Protein AF-A0A8T0BFE3-F1 (afdb_monomer_lite)

Organism: Silurus meridionalis (NCBI:txid175797)

pLDDT: mean 81.71, std 13.87, range [42.34, 98.25]

InterPro domains:
  IPR026523 Paraneoplastic antigen Ma [PTHR23095] (1-263)
  IPR048270 Paraneoplastic antigen Ma-like, C-terminal domain [PF14893] (173-263)
  IPR048271 Paraneoplastic antigen Ma-like, N-terminal domain [PF20846] (3-92)

Structure (mmCIF, N/CA/C/O backbone):
data_AF-A0A8T0BFE3-F1
#
_entry.id   AF-A0A8T0BFE3-F1
#
loop_
_atom_site.group_PDB
_atom_site.id
_atom_site.type_symbol
_atom_site.label_atom_id
_atom_site.label_alt_id
_atom_site.label_comp_id
_atom_site.label_asym_id
_atom_site.label_entity_id
_atom_site.label_seq_id
_atom_site.pdbx_PDB_ins_code
_atom_site.Cartn_x
_atom_site.Cartn_y
_atom_site.Cartn_z
_atom_site.occupancy
_atom_site.B_iso_or_equiv
_atom_site.auth_seq_id
_atom_site.auth_comp_id
_atom_site.auth_asym_id
_atom_site.auth_atom_id
_atom_site.pdbx_PDB_model_num
ATOM 1 N N . MET A 1 1 ? 37.293 1.328 -44.343 1.00 65.19 1 MET A N 1
ATOM 2 C CA . MET A 1 1 ? 37.013 2.771 -44.397 1.00 65.19 1 MET A CA 1
ATOM 3 C C . MET A 1 1 ? 35.686 2.996 -43.690 1.00 65.19 1 MET A C 1
ATOM 5 O O . MET A 1 1 ? 34.878 2.081 -43.712 1.00 65.19 1 MET A O 1
ATOM 9 N N . ASP A 1 2 ? 35.489 4.122 -43.013 1.00 72.12 2 ASP A N 1
ATOM 10 C CA . ASP A 1 2 ? 34.196 4.451 -42.391 1.00 72.12 2 ASP A CA 1
ATOM 11 C C . ASP A 1 2 ? 33.353 5.339 -43.325 1.00 72.12 2 ASP A C 1
ATOM 13 O O . ASP A 1 2 ? 33.926 6.065 -44.144 1.00 72.12 2 ASP A O 1
ATOM 17 N N . LEU A 1 3 ? 32.017 5.311 -43.213 1.00 69.31 3 LEU A N 1
ATOM 18 C CA . LEU A 1 3 ? 31.125 6.138 -44.050 1.00 69.31 3 LEU A CA 1
ATOM 19 C C . LEU A 1 3 ? 31.389 7.641 -43.860 1.00 69.31 3 LEU A C 1
ATOM 21 O O . LEU A 1 3 ? 31.274 8.410 -44.812 1.00 69.31 3 LEU A O 1
ATOM 25 N N . SER A 1 4 ? 31.859 8.055 -42.680 1.00 68.00 4 SER A N 1
ATOM 26 C CA . SER A 1 4 ? 32.289 9.435 -42.408 1.00 68.00 4 SER A CA 1
ATOM 27 C C . SER A 1 4 ? 33.454 9.908 -43.293 1.00 68.00 4 SER A C 1
ATOM 29 O O . SER A 1 4 ? 33.590 11.100 -43.570 1.00 68.00 4 SER A O 1
ATOM 31 N N . GLN A 1 5 ? 34.282 8.987 -43.796 1.00 75.25 5 GLN A N 1
ATOM 32 C CA . GLN A 1 5 ? 35.434 9.304 -44.647 1.00 75.25 5 GLN A CA 1
ATOM 33 C C . GLN A 1 5 ? 35.074 9.362 -46.141 1.00 75.25 5 GLN A C 1
ATOM 35 O O . GLN A 1 5 ? 35.893 9.794 -46.954 1.00 75.25 5 GLN A O 1
ATOM 40 N N . VAL A 1 6 ? 33.863 8.942 -46.529 1.00 81.06 6 VAL A N 1
ATOM 41 C CA . VAL A 1 6 ? 33.412 8.876 -47.933 1.00 81.06 6 VAL A CA 1
ATOM 42 C C . VAL A 1 6 ? 33.326 10.257 -48.573 1.00 81.06 6 VAL A C 1
ATOM 44 O O . VAL A 1 6 ? 33.712 10.430 -49.730 1.00 81.06 6 VAL A O 1
ATOM 47 N N . VAL A 1 7 ? 32.874 11.257 -47.818 1.00 79.81 7 VAL A N 1
ATOM 48 C CA . VAL A 1 7 ? 32.796 12.647 -48.288 1.00 79.81 7 VAL A CA 1
ATOM 49 C C . VAL A 1 7 ? 34.189 13.190 -48.608 1.00 79.81 7 VAL A C 1
ATOM 51 O O . VAL A 1 7 ? 34.388 13.822 -49.644 1.00 79.81 7 VAL A O 1
ATOM 54 N N . VAL A 1 8 ? 35.165 12.917 -47.738 1.00 82.44 8 VAL A N 1
ATOM 55 C CA . VAL A 1 8 ? 36.563 13.329 -47.936 1.00 82.44 8 VAL A CA 1
ATOM 56 C C . VAL A 1 8 ? 37.143 12.633 -49.163 1.00 82.44 8 VAL A C 1
ATOM 58 O O . VAL A 1 8 ? 37.697 13.293 -50.035 1.00 82.44 8 VAL A O 1
ATOM 61 N N . TRP A 1 9 ? 36.920 11.326 -49.290 1.00 83.56 9 TRP A N 1
ATOM 62 C CA . TRP A 1 9 ? 37.377 10.555 -50.444 1.00 83.56 9 TRP A CA 1
ATOM 63 C C . TRP A 1 9 ? 36.772 11.034 -51.769 1.00 83.56 9 TRP A C 1
ATOM 65 O O . TRP A 1 9 ? 37.481 11.168 -52.761 1.00 83.56 9 TRP A O 1
ATOM 75 N N . SER A 1 10 ? 35.481 11.362 -51.785 1.00 83.62 10 SER A N 1
ATOM 76 C CA . SER A 1 10 ? 34.811 11.873 -52.988 1.00 83.62 10 SER A CA 1
ATOM 77 C C . SER A 1 10 ? 35.392 13.218 -53.438 1.00 83.62 10 SER A C 1
ATOM 79 O O . SER A 1 10 ? 35.510 13.471 -54.637 1.00 83.62 10 SER A O 1
ATOM 81 N N . ARG A 1 11 ? 35.813 14.061 -52.482 1.00 82.81 11 ARG A N 1
ATOM 82 C CA . ARG A 1 11 ? 36.519 15.323 -52.759 1.00 82.81 11 ARG A CA 1
ATOM 83 C C . ARG A 1 11 ? 37.939 15.091 -53.275 1.00 82.81 11 ARG A C 1
ATOM 85 O O . ARG A 1 11 ? 38.347 15.780 -54.203 1.00 82.81 11 ARG A O 1
ATOM 92 N N . GLU A 1 12 ? 38.668 14.124 -52.716 1.00 83.25 12 GLU A N 1
ATOM 93 C CA . GLU A 1 12 ? 40.011 13.737 -53.185 1.00 83.25 12 GLU A CA 1
ATOM 94 C C . GLU A 1 12 ? 39.984 13.250 -54.644 1.00 83.25 12 GLU A C 1
ATOM 96 O O . GLU A 1 12 ? 40.813 13.663 -55.450 1.00 83.25 12 GLU A O 1
ATOM 101 N N . GLU A 1 13 ? 38.982 12.449 -55.014 1.00 82.69 13 GLU A N 1
ATOM 102 C CA . GLU A 1 13 ? 38.793 11.919 -56.378 1.00 82.69 13 GLU A CA 1
ATOM 103 C C . GLU A 1 13 ? 38.108 12.913 -57.342 1.00 82.69 13 GLU A C 1
ATOM 105 O O . GLU A 1 13 ? 37.754 12.561 -58.473 1.00 82.69 13 GLU A O 1
ATOM 110 N N . SER A 1 14 ? 37.908 14.165 -56.908 1.00 81.44 14 SER A N 1
ATOM 111 C CA . SER A 1 14 ? 37.276 15.238 -57.693 1.00 81.44 14 SER A CA 1
ATOM 112 C C . SER A 1 14 ? 35.920 14.837 -58.295 1.00 81.44 14 SER A C 1
ATOM 114 O O . SER A 1 14 ? 35.649 15.101 -59.469 1.00 81.44 14 SER A O 1
ATOM 116 N N . VAL A 1 15 ? 35.078 14.151 -57.516 1.00 83.75 15 VAL A N 1
ATOM 117 C CA . VAL A 1 15 ? 33.725 13.740 -57.925 1.00 83.75 15 VAL A CA 1
ATOM 118 C C . VAL A 1 15 ? 32.702 14.744 -57.403 1.00 83.75 15 VAL A C 1
ATOM 120 O O . VAL A 1 15 ? 32.780 15.178 -56.251 1.00 83.75 15 VAL A O 1
ATOM 123 N N . ASN A 1 16 ? 31.724 15.110 -58.235 1.00 80.88 16 ASN A N 1
ATOM 124 C CA . ASN A 1 16 ? 30.606 15.929 -57.776 1.00 80.88 16 ASN A CA 1
ATOM 125 C C . ASN A 1 16 ? 29.748 15.135 -56.778 1.00 80.88 16 ASN A C 1
ATOM 127 O O . ASN A 1 16 ? 29.296 14.033 -57.070 1.00 80.88 16 ASN A O 1
ATOM 131 N N . LEU A 1 17 ? 29.506 15.719 -55.607 1.00 79.44 17 LEU A N 1
ATOM 132 C CA . LEU A 1 17 ? 28.817 15.081 -54.488 1.00 79.44 17 LEU A CA 1
ATOM 133 C C . LEU A 1 17 ? 27.336 14.794 -54.803 1.00 79.44 17 LEU A C 1
ATOM 135 O O . LEU A 1 17 ? 26.813 13.812 -54.282 1.00 79.44 17 LEU A O 1
ATOM 139 N N . SER A 1 18 ? 26.685 15.580 -55.677 1.00 79.12 18 SER A N 1
ATOM 140 C CA . SER A 1 18 ? 25.306 15.317 -56.147 1.00 79.12 18 SER A CA 1
ATOM 141 C C . SER A 1 18 ? 25.205 14.132 -57.111 1.00 79.12 18 SER A C 1
ATOM 143 O O . SER A 1 18 ? 24.133 13.558 -57.287 1.00 79.12 18 SER A O 1
ATOM 145 N N . HIS A 1 19 ? 26.335 13.748 -57.706 1.00 85.50 19 HIS A N 1
ATOM 146 C CA . HIS A 1 19 ? 26.476 12.658 -58.669 1.00 85.50 19 HIS A CA 1
ATOM 147 C C . HIS A 1 19 ? 27.305 11.497 -58.094 1.00 85.50 19 HIS A C 1
ATOM 149 O O . HIS A 1 19 ? 27.822 10.667 -58.835 1.00 85.50 19 HIS A O 1
ATOM 155 N N . ALA A 1 20 ? 27.532 11.458 -56.781 1.00 88.25 20 ALA A N 1
ATOM 156 C CA . ALA A 1 20 ? 28.396 10.461 -56.164 1.00 88.25 20 ALA A CA 1
ATOM 157 C C . ALA A 1 20 ? 27.580 9.492 -55.310 1.00 88.25 20 ALA A C 1
ATOM 159 O O . ALA A 1 20 ? 26.830 9.901 -54.417 1.00 88.25 20 ALA A O 1
ATOM 160 N N . ILE A 1 21 ? 27.801 8.197 -55.532 1.00 90.62 21 ILE A N 1
ATOM 161 C CA . ILE A 1 21 ? 27.350 7.122 -54.646 1.00 90.62 21 ILE A CA 1
ATOM 162 C C . ILE A 1 21 ? 28.533 6.283 -54.195 1.00 90.62 21 ILE A C 1
ATOM 164 O O . ILE A 1 21 ? 29.547 6.153 -54.888 1.00 90.62 21 ILE A O 1
ATOM 168 N N . VAL A 1 22 ? 28.372 5.662 -53.037 1.00 90.94 22 VAL A N 1
ATOM 169 C CA . VAL A 1 22 ? 29.291 4.646 -52.551 1.00 90.94 22 VAL A CA 1
ATOM 170 C C . VAL A 1 22 ? 28.550 3.345 -52.329 1.00 90.94 22 VAL A C 1
ATOM 172 O O . VAL A 1 22 ? 27.575 3.290 -51.584 1.00 90.94 22 VAL A O 1
ATOM 175 N N . VAL A 1 23 ? 29.065 2.293 -52.959 1.00 89.88 23 VAL A N 1
ATOM 176 C CA . VAL A 1 23 ? 28.629 0.916 -52.738 1.00 89.88 23 VAL A CA 1
ATOM 177 C C . VAL A 1 23 ? 29.537 0.308 -51.675 1.00 89.88 23 VAL A C 1
ATOM 179 O O . VAL A 1 23 ? 30.762 0.300 -51.840 1.00 89.88 23 VAL A O 1
ATOM 182 N N . SER A 1 24 ? 28.959 -0.151 -50.569 1.00 88.44 24 SER A N 1
ATOM 183 C CA . SER A 1 24 ? 29.694 -0.754 -49.453 1.00 88.44 24 SER A CA 1
ATOM 184 C C . SER A 1 24 ? 29.611 -2.285 -49.484 1.00 88.44 24 SER A C 1
ATOM 186 O O . SER A 1 24 ? 28.850 -2.871 -50.250 1.00 88.44 24 SER A O 1
ATOM 188 N N . ASN A 1 25 ? 30.437 -2.952 -48.674 1.00 85.94 25 ASN A N 1
ATOM 189 C CA . ASN A 1 25 ? 30.463 -4.415 -48.533 1.00 85.94 25 ASN A CA 1
ATOM 190 C C . ASN A 1 25 ? 30.737 -5.217 -49.820 1.00 85.94 25 ASN A C 1
ATOM 192 O O . ASN A 1 25 ? 30.413 -6.401 -49.884 1.00 85.94 25 ASN A O 1
ATOM 196 N N . VAL A 1 26 ? 31.407 -4.627 -50.812 1.00 87.50 26 VAL A N 1
ATOM 197 C CA . VAL A 1 26 ? 31.787 -5.338 -52.041 1.00 87.50 26 VAL A CA 1
ATOM 198 C C . VAL A 1 26 ? 32.956 -6.288 -51.743 1.00 87.50 26 VAL A C 1
ATOM 200 O O . VAL A 1 26 ? 33.992 -5.821 -51.267 1.00 87.50 26 VAL A O 1
ATOM 203 N N . PRO A 1 27 ? 32.853 -7.603 -51.993 1.00 87.00 27 PRO A N 1
ATOM 204 C CA . PRO A 1 27 ? 33.965 -8.528 -51.775 1.00 87.00 27 PRO A CA 1
ATOM 205 C C . PRO A 1 27 ? 35.209 -8.185 -52.619 1.00 87.00 27 PRO A C 1
ATOM 207 O O . PRO A 1 27 ? 35.108 -7.633 -53.716 1.00 87.00 27 PRO A O 1
ATOM 210 N N . LEU A 1 28 ? 36.402 -8.495 -52.098 1.00 82.81 28 LEU A N 1
ATOM 211 C CA . LEU A 1 28 ? 37.693 -8.168 -52.735 1.00 82.81 28 LEU A CA 1
ATOM 212 C C . LEU A 1 28 ? 37.886 -8.813 -54.119 1.00 82.81 28 LEU A C 1
ATOM 214 O O . LEU A 1 28 ? 38.593 -8.260 -54.960 1.00 82.81 28 LEU A O 1
ATOM 218 N N . ASP A 1 29 ? 37.279 -9.973 -54.338 1.00 83.38 29 ASP A N 1
ATOM 219 C CA . ASP A 1 29 ? 37.353 -10.799 -55.545 1.00 83.38 29 ASP A CA 1
ATOM 220 C C . ASP A 1 29 ? 36.425 -10.325 -56.676 1.00 83.38 29 ASP A C 1
ATOM 222 O O . ASP A 1 29 ? 36.555 -10.767 -57.819 1.00 83.38 29 ASP A O 1
ATOM 226 N N . VAL A 1 30 ? 35.524 -9.380 -56.402 1.00 85.94 30 VAL A N 1
ATOM 227 C CA . VAL A 1 30 ? 34.568 -8.876 -57.392 1.00 85.94 30 VAL A CA 1
ATOM 228 C C . VAL A 1 30 ? 35.226 -7.847 -58.313 1.00 85.94 30 VAL A C 1
ATOM 230 O O . VAL A 1 30 ? 35.681 -6.788 -57.878 1.00 85.94 30 VAL A O 1
ATOM 233 N N . SER A 1 31 ? 35.218 -8.112 -59.620 1.00 86.94 31 SER A N 1
ATOM 234 C CA . SER A 1 31 ? 35.790 -7.225 -60.643 1.00 86.94 31 SER A CA 1
ATOM 235 C C . SER A 1 31 ? 34.981 -5.932 -60.857 1.00 86.94 31 SER A C 1
ATOM 237 O O . SER A 1 31 ? 33.816 -5.826 -60.473 1.00 86.94 31 SER A O 1
ATOM 239 N N . ASN A 1 32 ? 35.589 -4.919 -61.488 1.00 86.31 32 ASN A N 1
ATOM 240 C CA . ASN A 1 32 ? 34.877 -3.691 -61.879 1.00 86.31 32 ASN A CA 1
ATOM 241 C C . ASN A 1 32 ? 33.770 -3.951 -62.905 1.00 86.31 32 ASN A C 1
ATOM 243 O O . ASN A 1 32 ? 32.779 -3.230 -62.910 1.00 86.31 32 ASN A O 1
ATOM 247 N N . GLU A 1 33 ? 33.919 -4.979 -63.738 1.00 86.44 33 GLU A N 1
ATOM 248 C CA . GLU A 1 33 ? 32.923 -5.351 -64.743 1.00 86.44 33 GLU A CA 1
ATOM 249 C C . GLU A 1 33 ? 31.650 -5.876 -64.081 1.00 86.44 33 GLU A C 1
ATOM 251 O O . GLU A 1 33 ? 30.551 -5.470 -64.445 1.00 86.44 33 GLU A O 1
ATOM 256 N N . THR A 1 34 ? 31.792 -6.721 -63.056 1.00 86.56 34 THR A N 1
ATOM 257 C CA . THR A 1 34 ? 30.659 -7.231 -62.275 1.00 86.56 34 THR A CA 1
ATOM 258 C C . THR A 1 34 ? 29.951 -6.103 -61.531 1.00 86.56 34 THR A C 1
ATOM 260 O O . THR A 1 34 ? 28.728 -6.025 -61.566 1.00 86.56 34 THR A O 1
ATOM 263 N N . VAL A 1 35 ? 30.704 -5.187 -60.908 1.00 88.00 35 VAL A N 1
ATOM 264 C CA . VAL A 1 35 ? 30.111 -4.011 -60.249 1.00 88.00 35 VAL A CA 1
ATOM 265 C C . VAL A 1 35 ? 29.378 -3.125 -61.259 1.00 88.00 35 VAL A C 1
ATOM 267 O O . VAL A 1 35 ? 28.262 -2.701 -60.984 1.00 88.00 35 VAL A O 1
ATOM 270 N N . GLY A 1 36 ? 29.959 -2.902 -62.442 1.00 85.94 36 GLY A N 1
ATOM 271 C CA . GLY A 1 36 ? 29.315 -2.168 -63.535 1.00 85.94 36 GLY A CA 1
ATOM 272 C C . GLY A 1 36 ? 27.989 -2.798 -63.963 1.00 85.94 36 GLY A C 1
ATOM 273 O O . GLY A 1 36 ? 26.979 -2.107 -64.005 1.00 85.94 36 GLY A O 1
ATOM 274 N N . LYS A 1 37 ? 27.956 -4.123 -64.163 1.00 86.44 37 LYS A N 1
ATOM 275 C CA . LYS A 1 37 ? 26.720 -4.853 -64.495 1.00 86.44 37 LYS A CA 1
ATOM 276 C C . LYS A 1 37 ? 25.627 -4.668 -63.446 1.00 86.44 37 LYS A C 1
ATOM 278 O O . LYS A 1 37 ? 24.472 -4.478 -63.808 1.00 86.44 37 LYS A O 1
ATOM 283 N N . VAL A 1 38 ? 25.982 -4.718 -62.159 1.00 88.88 38 VAL A N 1
ATOM 284 C CA . VAL A 1 38 ? 25.025 -4.498 -61.063 1.00 88.88 38 VAL A CA 1
ATOM 285 C C . VAL A 1 38 ? 24.514 -3.055 -61.080 1.00 88.88 38 VAL A C 1
ATOM 287 O O . VAL A 1 38 ? 23.315 -2.837 -60.944 1.00 88.88 38 VAL A O 1
ATOM 290 N N . LEU A 1 39 ? 25.385 -2.069 -61.304 1.00 88.00 39 LEU A N 1
ATOM 291 C CA . LEU A 1 39 ? 24.987 -0.661 -61.409 1.00 88.00 39 LEU A CA 1
ATOM 292 C C . LEU A 1 39 ? 24.049 -0.406 -62.598 1.00 88.00 39 LEU A C 1
ATOM 294 O O . LEU A 1 39 ? 23.087 0.344 -62.454 1.00 88.00 39 LEU A O 1
ATOM 298 N N . ASP A 1 40 ? 24.274 -1.074 -63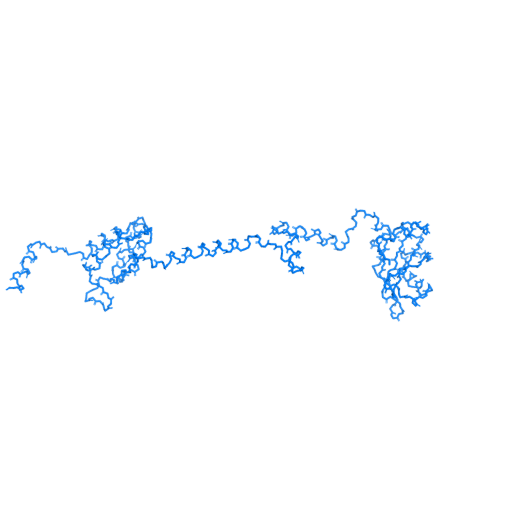.731 1.00 87.19 40 ASP A N 1
ATOM 299 C CA . ASP A 1 40 ? 23.443 -0.950 -64.937 1.00 87.19 40 ASP A CA 1
ATOM 300 C C . ASP A 1 40 ? 22.013 -1.487 -64.747 1.00 87.19 40 ASP A C 1
ATOM 302 O O . ASP A 1 40 ? 21.103 -1.112 -65.492 1.00 87.19 40 ASP A O 1
ATOM 306 N N . THR A 1 41 ? 21.772 -2.331 -63.735 1.00 86.44 41 THR A N 1
ATOM 307 C CA . THR A 1 41 ? 20.407 -2.775 -63.393 1.00 86.44 41 THR A CA 1
ATOM 308 C C . THR A 1 41 ? 19.538 -1.635 -62.859 1.00 86.44 41 THR A C 1
ATOM 310 O O . THR A 1 41 ? 18.310 -1.670 -62.982 1.00 86.44 41 THR A O 1
ATOM 313 N N . VAL A 1 42 ? 20.160 -0.590 -62.308 1.00 85.75 42 VAL A N 1
ATOM 314 C CA . VAL A 1 42 ? 19.482 0.514 -61.634 1.00 85.75 42 VAL A CA 1
ATOM 315 C C . VAL A 1 42 ? 19.465 1.745 -62.536 1.00 85.75 42 VAL A C 1
ATOM 317 O O . VAL A 1 42 ? 20.405 2.534 -62.605 1.00 85.75 42 VAL A O 1
ATOM 320 N N . LYS A 1 43 ? 18.333 1.948 -63.217 1.00 85.12 43 LYS A N 1
ATOM 321 C CA . LYS A 1 43 ? 18.171 3.008 -64.230 1.00 85.12 43 LYS A CA 1
ATOM 322 C C . LYS A 1 43 ? 18.373 4.432 -63.701 1.00 85.12 43 LYS A C 1
ATOM 324 O O . LYS A 1 43 ? 18.741 5.308 -64.480 1.00 85.12 43 LYS A O 1
ATOM 329 N N . VAL A 1 44 ? 18.135 4.672 -62.408 1.00 84.38 44 VAL A N 1
ATOM 330 C CA . VAL A 1 44 ? 18.247 6.012 -61.803 1.00 84.38 44 VAL A CA 1
ATOM 331 C C . VAL A 1 44 ? 19.688 6.545 -61.798 1.00 84.38 44 VAL A C 1
ATOM 333 O O . VAL A 1 44 ? 19.893 7.756 -61.848 1.00 84.38 44 VAL A O 1
ATOM 336 N N . PHE A 1 45 ? 20.695 5.667 -61.848 1.00 84.94 45 PHE A N 1
ATOM 337 C CA . PHE A 1 45 ? 22.106 6.068 -61.872 1.00 84.94 45 PHE A CA 1
ATOM 338 C C . PHE A 1 45 ? 22.590 6.584 -63.239 1.00 84.94 45 PHE A C 1
ATOM 340 O O . PHE A 1 45 ? 23.677 7.162 -63.337 1.00 84.94 45 PHE A O 1
ATOM 347 N N . GLY A 1 46 ? 21.809 6.387 -64.307 1.00 85.25 46 GLY A N 1
ATOM 348 C CA . GLY A 1 46 ? 22.209 6.764 -65.660 1.00 85.25 46 GLY A CA 1
ATOM 349 C C . GLY A 1 46 ? 23.514 6.080 -66.088 1.00 85.25 46 GLY A C 1
ATOM 350 O O . GLY A 1 46 ? 23.689 4.880 -65.902 1.00 85.25 46 GLY A O 1
ATOM 351 N N . ARG A 1 47 ? 24.447 6.838 -66.679 1.00 85.50 47 ARG A N 1
ATOM 352 C CA . ARG A 1 47 ? 25.795 6.337 -66.986 1.00 85.50 47 ARG A CA 1
ATOM 353 C C . ARG A 1 47 ? 26.639 6.374 -65.720 1.00 85.50 47 ARG A C 1
ATOM 355 O O . ARG A 1 47 ? 26.831 7.448 -65.153 1.00 85.50 47 ARG A O 1
ATOM 362 N N . THR A 1 48 ? 27.179 5.226 -65.330 1.00 89.81 48 THR A N 1
ATOM 363 C CA . THR A 1 48 ? 28.019 5.107 -64.137 1.00 89.81 48 THR A CA 1
ATOM 364 C C . THR A 1 48 ? 29.496 4.981 -64.492 1.00 89.81 48 THR A C 1
ATOM 366 O O . THR A 1 48 ? 29.877 4.400 -65.511 1.00 89.81 48 THR A O 1
ATOM 369 N N . LYS A 1 49 ? 30.359 5.555 -63.653 1.00 89.56 49 LYS A N 1
ATOM 370 C CA . LYS A 1 49 ? 31.813 5.453 -63.766 1.00 89.56 49 LYS A CA 1
ATOM 371 C C . LYS A 1 49 ? 32.415 5.164 -62.402 1.00 89.56 49 LYS A C 1
ATOM 373 O O . LYS A 1 49 ? 32.282 5.952 -61.473 1.00 89.56 49 LYS A O 1
ATOM 378 N N . ILE A 1 50 ? 33.131 4.052 -62.287 1.00 91.38 50 ILE A N 1
ATOM 379 C CA . ILE A 1 50 ? 33.849 3.706 -61.058 1.00 91.38 50 ILE A CA 1
ATOM 380 C C . ILE A 1 50 ? 35.085 4.606 -60.945 1.00 91.38 50 ILE A C 1
ATOM 382 O O . ILE A 1 50 ? 35.924 4.631 -61.848 1.00 91.38 50 ILE A O 1
ATOM 386 N N . ARG A 1 51 ? 35.184 5.364 -59.849 1.00 88.44 51 ARG A N 1
ATOM 387 C CA . ARG A 1 51 ? 36.256 6.346 -59.607 1.00 88.44 51 ARG A CA 1
ATOM 388 C C . ARG A 1 51 ? 37.355 5.799 -58.713 1.00 88.44 51 ARG A C 1
ATOM 390 O O . ARG A 1 51 ? 38.516 6.112 -58.932 1.00 88.44 51 ARG A O 1
ATOM 397 N N . GLY A 1 52 ? 37.021 4.911 -57.780 1.00 86.00 52 GLY A N 1
ATOM 398 C CA . GLY A 1 52 ? 38.028 4.275 -56.942 1.00 86.00 52 GLY A CA 1
ATOM 399 C C . GLY A 1 52 ? 37.484 3.141 -56.085 1.00 86.00 52 GLY A C 1
ATOM 400 O O . GLY A 1 52 ? 36.275 2.930 -55.979 1.00 86.00 52 GLY A O 1
ATOM 401 N N . ARG A 1 53 ? 38.409 2.420 -55.444 1.00 87.69 53 ARG A N 1
ATOM 402 C CA . ARG A 1 53 ? 38.119 1.363 -54.469 1.00 87.69 53 ARG A CA 1
ATOM 403 C C . ARG A 1 53 ? 38.940 1.574 -53.201 1.00 87.69 53 ARG A C 1
ATOM 405 O O . ARG A 1 53 ? 40.144 1.802 -53.291 1.00 87.69 53 ARG A O 1
ATOM 412 N N . ARG A 1 54 ? 38.317 1.458 -52.027 1.00 86.00 54 ARG A N 1
ATOM 413 C CA . ARG A 1 54 ? 38.998 1.534 -50.721 1.00 86.00 54 ARG A CA 1
ATOM 414 C C . ARG A 1 54 ? 38.552 0.403 -49.805 1.00 86.00 54 ARG A C 1
ATOM 416 O O . ARG A 1 54 ? 37.366 0.146 -49.664 1.00 86.00 54 ARG A O 1
ATOM 423 N N . GLY A 1 55 ? 39.500 -0.278 -49.170 1.00 75.88 55 GLY A N 1
ATOM 424 C CA . GLY A 1 55 ? 39.211 -1.418 -48.296 1.00 75.88 55 GLY A CA 1
ATOM 425 C C . GLY A 1 55 ? 38.852 -1.054 -46.854 1.00 75.88 55 GLY A C 1
ATOM 426 O O . GLY A 1 55 ? 39.098 0.055 -46.362 1.00 75.88 55 GLY A O 1
ATOM 427 N N . TYR A 1 56 ? 38.285 -2.022 -46.136 1.00 68.38 56 TYR A N 1
ATOM 428 C CA . TYR A 1 56 ? 38.296 -2.020 -44.671 1.00 68.38 56 TYR A CA 1
ATOM 429 C C . TYR A 1 56 ? 39.690 -2.322 -44.115 1.00 68.38 56 TYR A C 1
ATOM 431 O O . TYR A 1 56 ? 40.409 -3.155 -44.656 1.00 68.38 56 TYR A O 1
ATOM 439 N N . VAL A 1 57 ? 40.029 -1.698 -42.980 1.00 58.28 57 VAL A N 1
ATOM 440 C CA . VAL A 1 57 ? 41.277 -1.956 -42.233 1.00 58.28 57 VAL A CA 1
ATOM 441 C C . VAL A 1 57 ? 41.337 -3.414 -41.728 1.00 58.28 57 VAL A C 1
ATOM 443 O O . VAL A 1 57 ? 42.417 -3.957 -41.539 1.00 58.28 57 VAL A O 1
ATOM 446 N N . THR A 1 58 ? 40.182 -4.079 -41.584 1.00 58.31 58 THR A N 1
ATOM 447 C CA . THR A 1 58 ? 40.008 -5.478 -41.137 1.00 58.31 58 THR A CA 1
ATOM 448 C C . THR A 1 58 ? 39.740 -6.498 -42.267 1.00 58.31 58 THR A C 1
ATOM 450 O O . THR A 1 58 ? 39.633 -7.691 -41.999 1.00 58.31 58 THR A O 1
ATOM 453 N N . GLY A 1 59 ? 39.712 -6.058 -43.534 1.00 64.56 59 GLY A N 1
ATOM 454 C CA . GLY A 1 59 ? 40.259 -6.827 -44.663 1.00 64.56 59 GLY A CA 1
ATOM 455 C C . GLY A 1 59 ? 39.483 -7.991 -45.304 1.00 64.56 59 GLY A C 1
ATOM 456 O O . GLY A 1 59 ? 40.112 -9.009 -45.581 1.00 64.56 59 GLY A O 1
ATOM 457 N N . ARG A 1 60 ? 38.188 -7.860 -45.643 1.00 72.69 60 ARG A N 1
ATOM 458 C CA . ARG A 1 60 ? 37.538 -8.750 -46.652 1.00 72.69 60 ARG A CA 1
ATOM 459 C C . ARG A 1 60 ? 36.581 -8.073 -47.639 1.00 72.69 60 ARG A C 1
ATOM 461 O O . ARG A 1 60 ? 36.206 -8.686 -48.634 1.00 72.69 60 ARG A O 1
ATOM 468 N N . THR A 1 61 ? 36.219 -6.818 -47.395 1.00 84.19 61 THR A N 1
ATOM 469 C CA . THR A 1 61 ? 35.287 -6.052 -48.228 1.00 84.19 61 THR A CA 1
ATOM 470 C C . THR A 1 61 ? 35.840 -4.669 -48.568 1.00 84.19 61 THR A C 1
ATOM 472 O O . THR A 1 61 ? 36.756 -4.144 -47.918 1.00 84.19 61 THR A O 1
ATOM 475 N N . LEU A 1 62 ? 35.278 -4.091 -49.622 1.00 87.00 62 LEU A N 1
ATOM 476 C CA . LEU A 1 62 ? 35.653 -2.842 -50.253 1.00 87.00 62 LEU A CA 1
ATOM 477 C C . LEU A 1 62 ? 34.459 -1.888 -50.297 1.00 87.00 62 LEU A C 1
ATOM 479 O O . LEU A 1 62 ? 33.303 -2.297 -50.407 1.00 87.00 62 LEU A O 1
ATOM 483 N N . PHE A 1 63 ? 34.783 -0.603 -50.282 1.00 88.94 63 PHE A N 1
ATOM 484 C CA . PHE A 1 63 ? 33.934 0.474 -50.753 1.00 88.94 63 PHE A CA 1
ATOM 485 C C . PHE A 1 63 ? 34.306 0.793 -52.192 1.00 88.94 63 PHE A C 1
ATOM 487 O O . PHE A 1 63 ? 35.494 0.894 -52.523 1.00 88.94 63 PHE A O 1
ATOM 494 N N . VAL A 1 64 ? 33.297 0.988 -53.030 1.00 90.19 64 VAL A N 1
ATOM 495 C CA . VAL A 1 64 ? 33.460 1.396 -54.423 1.00 90.19 64 VAL A CA 1
ATOM 496 C C . VAL A 1 64 ? 32.804 2.758 -54.597 1.00 90.19 64 VAL A C 1
ATOM 498 O O . VAL A 1 64 ? 31.603 2.898 -54.377 1.00 90.19 64 VAL A O 1
ATOM 501 N N . LEU A 1 65 ? 33.602 3.758 -54.974 1.00 90.25 65 LEU A N 1
ATOM 502 C CA . LEU A 1 65 ? 33.111 5.094 -55.300 1.00 90.25 65 LEU A CA 1
ATOM 503 C C . LEU A 1 65 ? 32.688 5.122 -56.763 1.00 90.25 65 LEU A C 1
ATOM 505 O O . LEU A 1 65 ? 33.484 4.795 -57.652 1.00 90.25 65 LEU A O 1
ATOM 509 N N . VAL A 1 66 ? 31.451 5.536 -57.002 1.00 90.75 66 VAL A N 1
ATOM 510 C CA . VAL A 1 66 ? 30.841 5.570 -58.327 1.00 90.75 66 VAL A CA 1
ATOM 511 C C . VAL A 1 66 ? 30.304 6.970 -58.589 1.00 90.75 66 VAL A C 1
ATOM 513 O O . VAL A 1 66 ? 29.596 7.548 -57.769 1.00 90.75 66 VAL A O 1
ATOM 516 N N . GLU A 1 67 ? 30.657 7.502 -59.750 1.00 90.00 67 GLU A N 1
ATOM 517 C CA . GLU A 1 67 ? 30.124 8.741 -60.301 1.00 90.00 67 GLU A CA 1
ATOM 518 C C . GLU A 1 67 ? 28.976 8.411 -61.262 1.00 90.00 67 GLU A C 1
ATOM 520 O O . GLU A 1 67 ? 29.136 7.582 -62.161 1.00 90.00 67 GLU A O 1
ATOM 525 N N . THR A 1 68 ? 27.827 9.045 -61.072 1.00 88.31 68 THR A N 1
ATOM 526 C CA . THR A 1 68 ? 26.637 8.947 -61.919 1.00 88.31 68 THR A CA 1
ATOM 527 C C . THR A 1 68 ? 26.575 10.126 -62.887 1.00 88.31 68 THR A C 1
ATOM 529 O O . THR A 1 68 ? 27.159 11.187 -62.667 1.00 88.31 68 THR A O 1
ATOM 532 N N . SER A 1 69 ? 25.873 9.963 -64.008 1.00 84.12 69 SER A N 1
ATOM 533 C CA . SER A 1 69 ? 25.669 11.063 -64.964 1.00 84.12 69 SER A CA 1
ATOM 534 C C . SER A 1 69 ? 24.435 11.915 -64.671 1.00 84.12 69 SER A C 1
ATOM 536 O O . SER A 1 69 ? 24.191 12.886 -65.382 1.00 84.12 69 SER A O 1
ATOM 538 N N . THR A 1 70 ? 23.625 11.493 -63.706 1.00 80.38 70 THR A N 1
ATOM 539 C CA . THR A 1 70 ? 22.365 12.108 -63.287 1.00 80.38 70 THR A CA 1
ATOM 540 C C . THR A 1 70 ? 22.484 12.589 -61.846 1.00 80.38 70 THR A C 1
ATOM 542 O O . THR A 1 70 ? 23.133 11.926 -61.031 1.00 80.38 70 THR A O 1
ATOM 545 N N . ASP A 1 71 ? 21.837 13.717 -61.543 1.00 78.56 71 ASP A N 1
ATOM 546 C CA . ASP A 1 71 ? 21.603 14.148 -60.166 1.00 78.56 71 ASP A CA 1
ATOM 547 C C . ASP A 1 71 ? 20.723 13.116 -59.459 1.00 78.56 71 ASP A C 1
ATOM 549 O O . ASP A 1 71 ? 19.716 12.653 -60.004 1.00 78.56 71 ASP A O 1
ATOM 553 N N . LEU A 1 72 ? 21.136 12.736 -58.254 1.00 79.19 72 LEU A N 1
ATOM 554 C CA . LEU A 1 72 ? 20.494 11.673 -57.497 1.00 79.19 72 LEU A CA 1
ATOM 555 C C . LEU A 1 72 ? 19.551 12.248 -56.451 1.00 79.19 72 LEU A C 1
ATOM 557 O O . LEU A 1 72 ? 19.957 13.050 -55.610 1.00 79.19 72 LEU A O 1
ATOM 561 N N . ASP A 1 73 ? 18.311 11.774 -56.480 1.00 76.62 73 ASP A N 1
ATOM 562 C CA . ASP A 1 73 ? 17.338 11.994 -55.418 1.00 76.62 73 ASP A CA 1
ATOM 563 C C . ASP A 1 73 ? 17.415 10.824 -54.414 1.00 76.62 73 ASP A C 1
ATOM 565 O O . ASP A 1 73 ? 17.178 9.680 -54.828 1.00 76.62 73 ASP A O 1
ATOM 569 N N . PRO A 1 74 ? 17.763 11.064 -53.131 1.00 73.56 74 PRO A N 1
ATOM 570 C CA . PRO A 1 74 ? 17.902 10.019 -52.114 1.00 73.56 74 PRO A CA 1
ATOM 571 C C . PRO A 1 74 ? 16.699 9.077 -52.000 1.00 73.56 74 PRO A C 1
ATOM 573 O O . PRO A 1 74 ? 16.897 7.892 -51.748 1.00 73.56 74 PRO A O 1
ATOM 576 N N . ASP A 1 75 ? 15.483 9.568 -52.251 1.00 73.81 75 ASP A N 1
ATOM 577 C CA . ASP A 1 75 ? 14.246 8.783 -52.127 1.00 73.81 75 ASP A CA 1
ATOM 578 C C . ASP A 1 75 ? 14.030 7.797 -53.291 1.00 73.81 75 ASP A C 1
ATOM 580 O O . ASP A 1 75 ? 13.227 6.867 -53.202 1.00 73.81 75 ASP A O 1
ATOM 584 N N . THR A 1 76 ? 14.752 7.980 -54.399 1.00 78.19 76 THR A N 1
ATOM 585 C CA . THR A 1 76 ? 14.622 7.159 -55.617 1.00 78.19 76 THR A CA 1
ATOM 586 C C . THR A 1 76 ? 15.719 6.105 -55.762 1.00 78.19 76 THR A C 1
ATOM 588 O O . THR A 1 76 ? 15.639 5.237 -56.638 1.00 78.19 76 THR A O 1
ATOM 591 N N . VAL A 1 77 ? 16.751 6.172 -54.918 1.00 84.38 77 VAL A N 1
ATOM 592 C CA . VAL A 1 77 ? 17.896 5.261 -54.948 1.00 84.38 77 VAL A CA 1
ATOM 593 C C . VAL A 1 77 ? 17.588 4.022 -54.101 1.00 84.38 77 VAL A C 1
ATOM 595 O O . VAL A 1 77 ? 17.252 4.157 -52.926 1.00 84.38 77 VAL A O 1
ATOM 598 N N . PRO A 1 78 ? 17.712 2.801 -54.653 1.00 84.06 78 PRO A N 1
ATOM 599 C CA . PRO A 1 78 ? 17.494 1.590 -53.873 1.00 84.06 78 PRO A CA 1
ATOM 600 C C . PRO A 1 78 ? 18.553 1.456 -52.762 1.00 84.06 78 PRO A C 1
ATOM 602 O O . PRO A 1 78 ? 19.733 1.712 -53.019 1.00 84.06 78 PRO A O 1
ATOM 605 N N . PRO A 1 79 ? 18.165 1.020 -51.547 1.00 82.12 79 PRO A N 1
ATOM 606 C CA . PRO A 1 79 ? 19.084 0.901 -50.413 1.00 82.12 79 PRO A CA 1
ATOM 607 C C . PRO A 1 79 ? 20.139 -0.194 -50.621 1.00 82.12 79 PRO A C 1
ATOM 609 O O . PRO A 1 79 ? 21.244 -0.095 -50.089 1.00 82.12 79 PRO A O 1
ATOM 612 N N . GLU A 1 80 ? 19.823 -1.214 -51.421 1.00 89.12 80 GLU A N 1
ATOM 613 C CA . GLU A 1 80 ? 20.724 -2.304 -51.785 1.00 89.12 80 GLU A CA 1
ATOM 614 C C . GLU A 1 80 ? 20.608 -2.620 -53.277 1.00 89.12 80 GLU A C 1
ATOM 616 O O . GLU A 1 80 ? 19.522 -2.562 -53.857 1.00 89.12 80 GLU A O 1
ATOM 621 N N . ILE A 1 81 ? 21.732 -2.976 -53.899 1.00 88.50 81 ILE A N 1
ATOM 622 C CA . ILE A 1 81 ? 21.797 -3.376 -55.308 1.00 88.50 81 ILE A CA 1
ATOM 623 C C . ILE A 1 81 ? 22.446 -4.745 -55.449 1.00 88.50 81 ILE A C 1
ATOM 625 O O . ILE A 1 81 ? 23.400 -5.081 -54.748 1.00 88.50 81 ILE A O 1
ATOM 629 N N . GLY A 1 82 ? 21.943 -5.542 -56.381 1.00 87.88 82 GLY A N 1
ATOM 630 C CA . GLY A 1 82 ? 22.469 -6.867 -56.659 1.00 87.88 82 GLY A CA 1
ATOM 631 C C . GLY A 1 82 ? 21.794 -7.489 -57.871 1.00 87.88 82 GLY A C 1
ATOM 632 O O . GLY A 1 82 ? 20.703 -7.087 -58.269 1.00 87.88 82 GLY A O 1
ATOM 633 N N . VAL A 1 83 ? 22.460 -8.477 -58.449 1.00 85.31 83 VAL A N 1
ATOM 634 C CA . VAL A 1 83 ? 21.896 -9.401 -59.426 1.00 85.31 83 VAL A CA 1
ATOM 635 C C . VAL A 1 83 ? 21.682 -10.721 -58.704 1.00 85.31 83 VAL A C 1
ATOM 637 O O . VAL A 1 83 ? 22.624 -11.310 -58.166 1.00 85.31 83 VAL A O 1
ATOM 640 N N . GLU A 1 84 ? 20.429 -11.165 -58.674 1.00 76.25 84 GLU A N 1
ATOM 641 C CA . GLU A 1 84 ? 20.023 -12.397 -58.007 1.00 76.25 84 GLU A CA 1
ATOM 642 C C . GLU A 1 84 ? 20.881 -13.580 -58.492 1.00 76.25 84 GLU A C 1
ATOM 644 O O . GLU A 1 84 ? 20.968 -13.845 -59.688 1.00 76.25 84 GLU A O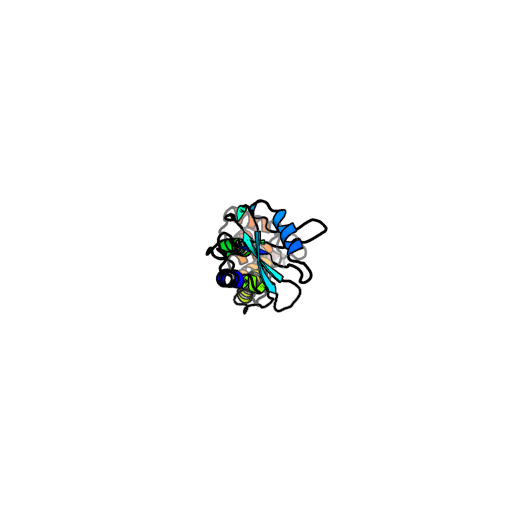 1
ATOM 649 N N . ASN A 1 85 ? 21.532 -14.278 -57.553 1.00 72.81 85 ASN A N 1
ATOM 650 C CA . ASN A 1 85 ? 22.444 -15.410 -57.785 1.00 72.81 85 ASN A CA 1
ATOM 651 C C . ASN A 1 85 ? 23.777 -15.111 -58.508 1.00 72.81 85 ASN A C 1
ATOM 653 O O . ASN A 1 85 ? 24.515 -16.055 -58.792 1.00 72.81 85 ASN A O 1
ATOM 657 N N . GLU A 1 86 ? 24.134 -13.846 -58.756 1.00 81.25 86 GLU A N 1
ATOM 658 C CA . GLU A 1 86 ? 25.421 -13.487 -59.382 1.00 81.25 86 GLU A CA 1
ATOM 659 C C . GLU A 1 86 ? 26.284 -12.550 -58.526 1.00 81.25 86 GLU A C 1
ATOM 661 O O . GLU A 1 86 ? 27.484 -12.788 -58.375 1.00 81.25 86 GLU A O 1
ATOM 666 N N . ALA A 1 87 ? 25.710 -11.476 -57.972 1.00 84.94 87 ALA A N 1
ATOM 667 C CA . ALA A 1 87 ? 26.460 -10.464 -57.226 1.00 84.94 87 ALA A CA 1
ATOM 668 C C . ALA A 1 87 ? 25.551 -9.625 -56.315 1.00 84.94 87 ALA A C 1
ATOM 670 O O . ALA A 1 87 ? 24.448 -9.263 -56.707 1.00 84.94 87 ALA A O 1
ATOM 671 N N . GLY A 1 88 ? 26.029 -9.249 -55.127 1.00 83.81 88 GLY A N 1
ATOM 672 C CA . GLY A 1 88 ? 25.226 -8.522 -54.135 1.00 83.81 88 GLY A CA 1
ATOM 673 C C . GLY A 1 88 ? 24.417 -9.448 -53.211 1.00 83.81 88 GLY A C 1
ATOM 674 O O . GLY A 1 88 ? 24.659 -10.657 -53.202 1.00 83.81 88 GLY A O 1
ATOM 675 N N . PRO A 1 89 ? 23.488 -8.904 -52.406 1.00 86.62 89 PRO A N 1
ATOM 676 C CA . PRO A 1 89 ? 23.139 -7.486 -52.307 1.00 86.62 89 PRO A CA 1
ATOM 677 C C . PRO A 1 89 ? 24.254 -6.650 -51.659 1.00 86.62 89 PRO A C 1
ATOM 679 O O . PRO A 1 89 ? 24.907 -7.079 -50.706 1.00 86.62 89 PRO A O 1
ATOM 682 N N . TRP A 1 90 ? 24.491 -5.455 -52.198 1.00 90.81 90 TRP A N 1
ATOM 683 C CA . TRP A 1 90 ? 25.442 -4.478 -51.668 1.00 90.81 90 TRP A CA 1
ATOM 684 C C . TRP A 1 90 ? 24.723 -3.182 -51.291 1.00 90.81 90 TRP A C 1
ATOM 686 O O . TRP A 1 90 ? 23.998 -2.643 -52.132 1.00 90.81 90 TRP A O 1
ATOM 696 N N . PRO A 1 91 ? 24.940 -2.642 -50.079 1.00 88.19 91 PRO A N 1
ATOM 697 C CA . PRO A 1 91 ? 24.318 -1.389 -49.676 1.00 88.19 91 PRO A CA 1
ATOM 698 C C . PRO A 1 91 ? 24.833 -0.196 -50.487 1.00 88.19 91 PRO A C 1
ATOM 700 O O . PRO A 1 91 ? 26.036 -0.086 -50.762 1.00 88.19 91 PRO A O 1
ATOM 703 N N . VAL A 1 92 ? 23.928 0.719 -50.832 1.00 89.38 92 VAL A N 1
ATOM 704 C CA . VAL A 1 92 ? 24.222 1.945 -51.585 1.00 89.38 92 VAL A CA 1
ATOM 705 C C . VAL A 1 92 ? 23.989 3.170 -50.713 1.00 89.38 92 VAL A C 1
ATOM 707 O O . VAL A 1 92 ? 22.956 3.314 -50.067 1.00 89.38 92 VAL A O 1
ATOM 710 N N . HIS A 1 93 ? 24.952 4.089 -50.725 1.00 86.56 93 HIS A N 1
ATOM 711 C CA . HIS A 1 93 ? 24.890 5.338 -49.975 1.00 86.56 93 HIS A CA 1
ATOM 712 C C . HIS A 1 93 ? 25.087 6.534 -50.911 1.00 86.56 93 HIS A C 1
ATOM 714 O O . HIS A 1 93 ? 26.105 6.624 -51.600 1.00 86.56 93 HIS A O 1
ATOM 720 N N . VAL A 1 94 ? 24.139 7.475 -50.916 1.00 86.38 94 VAL A N 1
ATOM 721 C CA . VAL A 1 94 ? 24.239 8.724 -51.690 1.00 86.38 94 VAL A CA 1
ATOM 722 C C . VAL A 1 94 ? 25.122 9.719 -50.940 1.00 86.38 94 VAL A C 1
ATOM 724 O O . VAL A 1 94 ? 24.797 10.120 -49.823 1.00 86.38 94 VAL A O 1
ATOM 727 N N . VAL A 1 95 ? 26.227 10.156 -51.549 1.00 81.62 95 VAL A N 1
ATOM 728 C CA . VAL A 1 95 ? 27.225 11.006 -50.873 1.00 81.62 95 VAL A CA 1
ATOM 729 C C . VAL A 1 95 ? 26.654 12.383 -50.518 1.00 81.62 95 VAL A C 1
ATOM 731 O O . VAL A 1 95 ? 26.966 12.908 -49.451 1.00 81.62 95 VAL A O 1
ATOM 734 N N . ALA A 1 96 ? 25.770 12.946 -51.348 1.00 74.69 96 ALA A N 1
ATOM 735 C CA . ALA A 1 96 ? 25.052 14.183 -51.031 1.00 74.69 96 ALA A CA 1
ATOM 736 C C . ALA A 1 96 ? 24.198 14.071 -49.755 1.00 74.69 96 ALA A C 1
ATOM 738 O O . ALA A 1 96 ? 24.168 15.004 -48.954 1.00 74.69 96 ALA A O 1
ATOM 739 N N . SER A 1 97 ? 23.566 12.916 -49.516 1.00 68.38 97 SER A N 1
ATOM 740 C CA . SER A 1 97 ? 22.762 12.688 -48.309 1.00 68.38 97 SER A CA 1
ATOM 741 C C . SER A 1 97 ? 23.616 12.581 -47.043 1.00 68.38 97 SER A C 1
ATOM 743 O O . SER A 1 97 ? 23.116 12.836 -45.953 1.00 68.38 97 SER A O 1
ATOM 745 N N . LEU A 1 98 ? 24.905 12.245 -47.174 1.00 66.75 98 LEU A N 1
ATOM 746 C CA . LEU A 1 98 ? 25.855 12.200 -46.056 1.00 66.75 98 LEU A CA 1
ATOM 747 C C . LEU A 1 98 ? 26.347 13.600 -45.635 1.00 66.75 98 LEU A C 1
ATOM 749 O O . LEU A 1 98 ? 27.006 13.732 -44.607 1.00 66.75 98 LEU A O 1
ATOM 753 N N . LEU A 1 99 ? 26.067 14.639 -46.435 1.00 60.81 99 LEU A N 1
ATOM 754 C CA . LEU A 1 99 ? 26.434 16.037 -46.163 1.00 60.81 99 LEU A CA 1
ATOM 755 C C . LEU A 1 99 ? 25.310 16.846 -45.522 1.00 60.81 99 LEU A C 1
ATOM 757 O O . LEU A 1 99 ? 25.592 17.884 -44.922 1.00 60.81 99 LEU A O 1
ATOM 761 N N . ALA A 1 100 ? 24.056 16.417 -45.678 1.00 50.62 100 ALA A N 1
ATOM 762 C CA . ALA A 1 100 ? 22.926 17.095 -45.070 1.00 50.62 100 ALA A CA 1
ATOM 763 C C . ALA A 1 100 ? 23.052 16.992 -43.538 1.00 50.62 100 ALA A C 1
ATOM 765 O O . ALA A 1 100 ? 23.062 15.877 -43.008 1.00 50.62 100 ALA A O 1
ATOM 766 N N . PRO A 1 101 ? 23.151 18.117 -42.803 1.00 45.44 101 PRO A N 1
ATOM 767 C CA . PRO A 1 101 ? 23.058 18.086 -41.354 1.00 45.44 101 PRO A CA 1
ATOM 768 C C . PRO A 1 101 ? 21.605 17.744 -41.006 1.00 45.44 101 PRO A C 1
ATOM 770 O O . PRO A 1 101 ? 20.757 18.627 -40.931 1.00 45.44 101 PRO A O 1
ATOM 773 N N . GLY A 1 102 ? 21.307 16.452 -40.864 1.00 49.03 102 GLY A N 1
ATOM 774 C CA . GLY A 1 102 ? 19.991 15.973 -40.445 1.00 49.03 102 GLY A CA 1
ATOM 775 C C . GLY A 1 102 ? 19.135 15.299 -41.518 1.00 49.03 102 GLY A C 1
ATOM 776 O O . GLY A 1 102 ? 17.926 15.509 -41.526 1.00 49.03 102 GLY A O 1
ATOM 777 N N . ALA A 1 103 ? 19.700 14.440 -42.371 1.00 45.28 103 ALA A N 1
ATOM 778 C CA . ALA A 1 103 ? 18.916 13.276 -42.785 1.00 45.28 103 ALA A CA 1
ATOM 779 C C . ALA A 1 103 ? 18.933 12.315 -41.590 1.00 45.28 103 ALA A C 1
ATOM 781 O O . ALA A 1 103 ? 20.024 11.863 -41.230 1.00 45.28 103 ALA A O 1
ATOM 782 N N . PRO A 1 104 ? 17.801 12.057 -40.910 1.00 42.34 104 PRO A N 1
ATOM 783 C CA . PRO A 1 104 ? 17.831 11.139 -39.800 1.00 42.34 104 PRO A CA 1
ATOM 784 C C . PRO A 1 104 ? 18.205 9.778 -40.374 1.00 42.34 104 PRO A C 1
ATOM 786 O O . PRO A 1 104 ? 17.445 9.182 -41.136 1.00 42.34 104 PRO A O 1
ATOM 789 N N . SER A 1 105 ? 19.382 9.278 -40.002 1.00 54.94 105 SER A N 1
ATOM 790 C CA . SER A 1 105 ? 19.624 7.839 -40.032 1.00 54.94 105 SER A CA 1
ATOM 791 C C . SER A 1 105 ? 18.394 7.155 -39.415 1.00 54.94 105 SER A C 1
ATOM 793 O O . SER A 1 105 ? 17.779 7.725 -38.511 1.00 54.94 105 SER A O 1
ATOM 795 N N . GLU A 1 106 ? 18.001 5.948 -39.832 1.00 55.28 106 GLU A N 1
ATOM 796 C CA . GLU A 1 106 ? 16.983 5.198 -39.072 1.00 55.28 106 GLU A CA 1
ATOM 797 C C . GLU A 1 106 ? 17.325 5.179 -37.570 1.00 55.28 106 GLU A C 1
ATOM 799 O O . GLU A 1 106 ? 16.436 5.262 -36.723 1.00 55.28 106 GLU A O 1
ATOM 804 N N . GLY A 1 107 ? 18.627 5.202 -37.255 1.00 56.69 107 GLY A N 1
ATOM 805 C CA . GLY A 1 107 ? 19.156 5.435 -35.918 1.00 56.69 107 GLY A CA 1
ATOM 806 C C . GLY A 1 107 ? 18.775 6.787 -35.309 1.00 56.69 107 GLY A C 1
ATOM 807 O O . GLY A 1 107 ? 18.356 6.804 -34.163 1.00 56.69 107 GLY A O 1
ATOM 808 N N . ASP A 1 108 ? 18.846 7.901 -36.037 1.00 59.28 108 ASP A N 1
ATOM 809 C CA . ASP A 1 108 ? 18.474 9.236 -35.541 1.00 59.28 108 ASP A CA 1
ATOM 810 C C . ASP A 1 108 ? 16.956 9.413 -35.411 1.00 59.28 108 ASP A C 1
ATOM 812 O O . ASP A 1 108 ? 16.486 10.003 -34.440 1.00 59.28 108 ASP A O 1
ATOM 816 N N . ALA A 1 109 ? 16.165 8.872 -36.345 1.00 68.12 109 ALA A N 1
ATOM 817 C CA . ALA A 1 109 ? 14.703 8.874 -36.241 1.00 68.12 109 ALA A CA 1
ATOM 818 C C . ALA A 1 109 ? 14.237 8.033 -35.045 1.00 68.12 109 ALA A C 1
ATOM 820 O O . ALA A 1 109 ? 13.322 8.422 -34.313 1.00 68.12 109 ALA A O 1
ATOM 821 N N . PHE A 1 110 ? 14.882 6.885 -34.827 1.00 77.19 110 PHE A N 1
ATOM 822 C CA . PHE A 1 110 ? 14.674 6.064 -33.645 1.00 77.19 110 PHE A CA 1
ATOM 823 C C . PHE A 1 110 ? 15.130 6.782 -32.371 1.00 77.19 110 PHE A C 1
ATOM 825 O O . PHE A 1 110 ? 14.377 6.798 -31.405 1.00 77.19 110 PHE A O 1
ATOM 832 N N . GLN A 1 111 ? 16.304 7.421 -32.371 1.00 77.44 111 GLN A N 1
ATOM 833 C CA . GLN A 1 111 ? 16.819 8.201 -31.239 1.00 77.44 111 GLN A CA 1
ATOM 834 C C . GLN A 1 111 ? 15.866 9.337 -30.867 1.00 77.44 111 GLN A C 1
ATOM 836 O O . GLN A 1 111 ? 15.550 9.493 -29.694 1.00 77.44 111 GLN A O 1
ATOM 841 N N . LEU A 1 112 ? 15.335 10.075 -31.844 1.00 77.12 112 LEU A N 1
ATOM 842 C CA . LEU A 1 112 ? 14.329 11.116 -31.618 1.00 77.12 112 LEU A CA 1
ATOM 843 C C . LEU A 1 112 ? 13.055 10.544 -30.990 1.00 77.12 112 LEU A C 1
ATOM 845 O O . LEU A 1 112 ? 12.626 11.033 -29.950 1.00 77.12 112 LEU A O 1
ATOM 849 N N . LYS A 1 113 ? 12.488 9.471 -31.560 1.00 83.19 113 LYS A N 1
ATOM 850 C CA . LYS A 1 113 ? 11.306 8.798 -30.986 1.00 83.19 113 LYS A CA 1
ATOM 851 C C . LYS A 1 113 ? 11.574 8.263 -29.580 1.00 83.19 113 LYS A C 1
ATOM 853 O O . LYS A 1 113 ? 10.707 8.358 -28.718 1.00 83.19 113 LYS A O 1
ATOM 858 N N . LEU A 1 114 ? 12.767 7.722 -29.345 1.00 84.25 114 LEU A N 1
ATOM 859 C CA . LEU A 1 114 ? 13.191 7.215 -28.048 1.00 84.25 114 LEU A CA 1
ATOM 860 C C . LEU A 1 114 ? 13.326 8.350 -27.029 1.00 84.25 114 LEU A C 1
ATOM 862 O O . LEU A 1 114 ? 12.837 8.208 -25.915 1.00 84.25 114 LEU A O 1
ATOM 866 N N . MET A 1 115 ? 13.926 9.481 -27.404 1.00 82.00 115 MET A N 1
ATOM 867 C CA . MET A 1 115 ? 14.020 10.665 -26.544 1.00 82.00 115 MET A CA 1
ATOM 868 C C . MET A 1 115 ? 12.639 11.227 -26.207 1.00 82.00 115 MET A C 1
ATOM 870 O O . MET A 1 115 ? 12.381 11.527 -25.044 1.00 82.00 115 MET A O 1
ATOM 874 N N . THR A 1 116 ? 11.729 11.302 -27.182 1.00 84.81 116 THR A N 1
ATOM 875 C CA . THR A 1 116 ? 10.344 11.735 -26.945 1.00 84.81 116 THR A CA 1
ATOM 876 C C . THR A 1 116 ? 9.6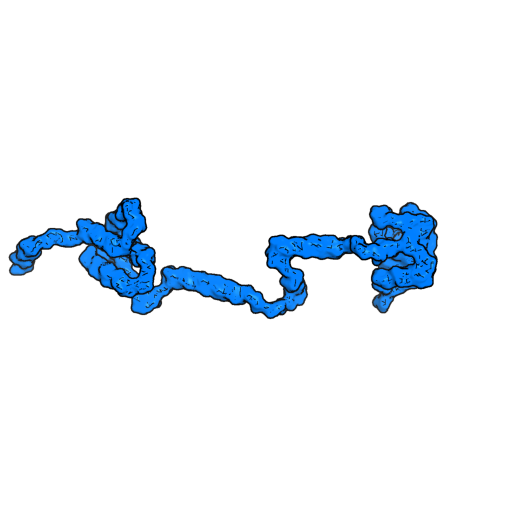09 10.794 -25.991 1.00 84.81 116 THR A C 1
ATOM 878 O O . THR A 1 116 ? 9.026 11.261 -25.018 1.00 84.81 116 THR A O 1
ATOM 881 N N . LEU A 1 117 ? 9.688 9.477 -26.208 1.00 87.19 117 LEU A N 1
ATOM 882 C CA . LEU A 1 117 ? 9.027 8.485 -25.354 1.00 87.19 117 LEU A CA 1
ATOM 883 C C . LEU A 1 117 ? 9.581 8.498 -23.927 1.00 87.19 117 LEU A C 1
ATOM 885 O O . LEU A 1 117 ? 8.825 8.421 -22.963 1.00 87.19 117 LEU A O 1
ATOM 889 N N . LEU A 1 118 ? 10.900 8.621 -23.772 1.00 86.44 118 LEU A N 1
ATOM 890 C CA . LEU A 1 118 ? 11.525 8.728 -22.455 1.00 86.44 118 LEU A CA 1
ATOM 891 C C . LEU A 1 118 ? 11.051 9.977 -21.711 1.00 86.44 118 LEU A C 1
ATOM 893 O O . LEU A 1 118 ? 10.756 9.894 -20.523 1.00 86.44 118 LEU A O 1
ATOM 897 N N . GLN A 1 119 ? 10.899 11.102 -22.409 1.00 83.31 119 GLN A N 1
ATOM 898 C CA . GLN A 1 119 ? 10.387 12.328 -21.810 1.00 83.31 119 GLN A CA 1
ATOM 899 C C . GLN A 1 119 ? 8.907 12.221 -21.405 1.00 83.31 119 GLN A C 1
ATOM 901 O O . GLN A 1 119 ? 8.552 12.709 -20.333 1.00 83.31 119 GLN A O 1
ATOM 906 N N . GLU A 1 120 ? 8.062 11.564 -22.209 1.00 84.12 120 GLU A N 1
ATOM 907 C CA . GLU A 1 120 ? 6.655 11.287 -21.862 1.00 84.12 120 GLU A CA 1
ATOM 908 C C . GLU A 1 120 ? 6.529 10.383 -20.629 1.00 84.12 120 GLU A C 1
ATOM 910 O O . GLU A 1 120 ? 5.705 10.632 -19.751 1.00 84.12 120 GLU A O 1
ATOM 915 N N . GLU A 1 121 ? 7.390 9.372 -20.524 1.00 84.25 121 GLU A N 1
ATOM 916 C CA . GLU A 1 121 ? 7.411 8.418 -19.409 1.00 84.25 121 GLU A CA 1
ATOM 917 C C . GLU A 1 121 ? 8.220 8.913 -18.193 1.00 84.25 121 GLU A C 1
ATOM 919 O O . GLU A 1 121 ? 8.327 8.202 -17.191 1.00 84.25 121 GLU A O 1
ATOM 924 N N . GLY A 1 122 ? 8.813 10.112 -18.265 1.00 83.12 122 GLY A N 1
ATOM 925 C CA . GLY A 1 122 ? 9.637 10.695 -17.201 1.00 83.12 122 GLY A CA 1
ATOM 926 C C . GLY A 1 122 ? 10.943 9.941 -16.913 1.00 83.12 122 GLY A C 1
ATOM 927 O O . GLY A 1 122 ? 11.434 9.985 -15.787 1.00 83.12 122 GLY A O 1
ATOM 928 N N . LYS A 1 123 ? 11.490 9.232 -17.904 1.00 80.00 123 LYS A N 1
ATOM 929 C CA . LYS A 1 123 ? 12.706 8.405 -17.820 1.00 80.00 123 LYS A CA 1
ATOM 930 C C . LYS A 1 123 ? 13.871 9.034 -18.581 1.00 80.00 123 LYS A C 1
ATOM 932 O O . LYS A 1 123 ? 13.664 9.861 -19.464 1.00 80.00 123 LYS A O 1
ATOM 937 N N . SER A 1 124 ? 15.103 8.633 -18.266 1.00 84.06 124 SER A N 1
ATOM 938 C CA . SER A 1 124 ? 16.317 9.225 -18.860 1.00 84.06 124 SER A CA 1
ATOM 939 C C . SER A 1 124 ? 17.125 8.246 -19.715 1.00 84.06 124 SER A C 1
ATOM 941 O O . SER A 1 124 ? 17.097 7.030 -19.501 1.00 84.06 124 SER A O 1
ATOM 943 N N . MET A 1 125 ? 17.906 8.763 -20.672 1.00 79.88 125 MET A N 1
ATOM 944 C CA . MET A 1 125 ? 18.766 7.937 -21.537 1.00 79.88 125 MET A CA 1
ATOM 945 C C . MET A 1 125 ? 19.819 7.158 -20.732 1.00 79.88 125 MET A C 1
ATOM 947 O O . MET A 1 125 ? 20.207 6.044 -21.091 1.00 79.88 125 MET A O 1
ATOM 951 N N . GLU A 1 126 ? 20.242 7.712 -19.601 1.00 76.94 126 GLU A N 1
ATOM 952 C CA . GLU A 1 126 ? 21.165 7.119 -18.638 1.00 76.94 126 GLU A CA 1
ATOM 953 C C . GLU A 1 126 ? 20.589 5.850 -17.999 1.00 76.94 126 GLU A C 1
ATOM 955 O O . GLU A 1 126 ? 21.333 4.899 -17.761 1.00 76.94 126 GLU A O 1
ATOM 960 N N . GLU A 1 127 ? 19.273 5.790 -17.778 1.00 73.25 127 GLU A N 1
ATOM 961 C CA . GLU A 1 127 ? 18.595 4.616 -17.214 1.00 73.25 127 GLU A CA 1
ATOM 962 C C . GLU A 1 127 ? 18.518 3.481 -18.236 1.00 73.25 127 GLU A C 1
ATOM 964 O O . GLU A 1 127 ? 18.804 2.326 -17.923 1.00 73.25 127 GLU A O 1
ATOM 969 N N . VAL A 1 128 ? 18.210 3.802 -19.493 1.00 76.56 128 VAL A N 1
ATOM 970 C CA . VAL A 1 128 ? 18.216 2.819 -20.586 1.00 76.56 128 VAL A CA 1
ATOM 971 C C . VAL A 1 128 ? 19.634 2.289 -20.819 1.00 76.56 128 VAL A C 1
ATOM 973 O O . VAL A 1 128 ? 19.832 1.082 -20.962 1.00 76.56 128 VAL A O 1
ATOM 976 N N . LYS A 1 129 ? 20.645 3.167 -20.782 1.00 73.31 129 LYS A N 1
ATOM 977 C CA . LYS A 1 129 ? 22.060 2.781 -20.888 1.00 73.31 129 LYS A CA 1
ATOM 978 C C . LYS A 1 129 ? 22.493 1.885 -19.724 1.00 73.31 129 LYS A C 1
ATOM 980 O O . LYS A 1 129 ? 23.225 0.923 -19.947 1.00 73.31 129 LYS A O 1
ATOM 985 N N . ALA A 1 130 ? 21.999 2.147 -18.515 1.00 69.00 130 ALA A N 1
ATOM 986 C CA . ALA A 1 130 ? 22.239 1.313 -17.340 1.00 69.00 130 ALA A CA 1
ATOM 987 C C . ALA A 1 130 ? 21.670 -0.107 -17.482 1.00 69.00 130 ALA A C 1
ATOM 989 O O . ALA A 1 130 ? 22.316 -1.073 -17.075 1.00 69.00 130 ALA A O 1
ATOM 990 N N . ILE A 1 131 ? 20.482 -0.236 -18.080 1.00 73.94 131 ILE A N 1
ATOM 991 C CA . ILE A 1 131 ? 19.813 -1.525 -18.313 1.00 73.94 131 ILE A CA 1
ATOM 992 C C . ILE A 1 131 ? 20.537 -2.327 -19.402 1.00 73.94 131 ILE A C 1
ATOM 994 O O . ILE A 1 131 ? 20.756 -3.525 -19.236 1.00 73.94 131 ILE A O 1
ATOM 998 N N . VAL A 1 132 ? 20.941 -1.676 -20.497 1.00 71.94 132 VAL A N 1
ATOM 999 C CA . VAL A 1 132 ? 21.567 -2.342 -21.654 1.00 71.94 132 VAL A CA 1
ATOM 1000 C C . VAL A 1 132 ? 23.029 -2.711 -21.397 1.00 71.94 132 VAL A C 1
ATOM 1002 O O . VAL A 1 132 ? 23.470 -3.783 -21.803 1.00 71.94 132 VAL A O 1
ATOM 1005 N N . MET A 1 133 ? 23.799 -1.849 -20.726 1.00 68.62 133 MET A N 1
ATOM 1006 C CA . MET A 1 133 ? 25.234 -2.076 -20.499 1.00 68.62 133 MET A CA 1
ATOM 1007 C C . MET A 1 133 ? 25.531 -2.874 -19.223 1.00 68.62 133 MET A C 1
ATOM 1009 O O . MET A 1 133 ? 26.694 -3.151 -18.939 1.00 68.62 133 MET A O 1
ATOM 1013 N N . GLY A 1 134 ? 24.515 -3.209 -18.416 1.00 54.59 134 GLY A N 1
ATOM 1014 C CA . GLY A 1 134 ? 24.685 -3.889 -17.124 1.00 54.59 134 GLY A CA 1
ATOM 1015 C C . GLY A 1 134 ? 25.477 -3.084 -16.082 1.00 54.59 134 GLY A C 1
ATOM 1016 O O . GLY A 1 134 ? 25.673 -3.541 -14.958 1.00 54.59 134 GLY A O 1
ATOM 1017 N N . SER A 1 135 ? 25.928 -1.878 -16.429 1.00 52.00 135 SER A N 1
ATOM 1018 C CA . SER A 1 135 ? 26.582 -0.945 -15.530 1.00 52.00 135 SER A CA 1
ATOM 1019 C C . SER A 1 135 ? 25.506 -0.135 -14.828 1.00 52.00 135 SER A C 1
ATOM 1021 O O . SER A 1 135 ? 25.050 0.892 -15.330 1.00 52.00 135 SER A O 1
ATOM 1023 N N . THR A 1 136 ? 25.092 -0.617 -13.662 1.00 47.94 136 THR A N 1
ATOM 1024 C CA . THR A 1 136 ? 24.298 0.167 -12.721 1.00 47.94 136 THR A CA 1
ATOM 1025 C C . THR A 1 136 ? 25.030 1.486 -12.421 1.00 47.94 136 THR A C 1
ATOM 1027 O O . THR A 1 136 ? 26.137 1.426 -11.876 1.00 47.94 136 THR A O 1
ATOM 1030 N N . PRO A 1 137 ? 24.462 2.673 -12.711 1.00 47.75 137 PRO A N 1
ATOM 1031 C CA . PRO A 1 137 ? 24.857 3.885 -12.007 1.00 47.75 137 PRO A CA 1
ATOM 1032 C C . PRO A 1 137 ? 24.623 3.656 -10.505 1.00 47.75 137 PRO A C 1
ATOM 1034 O O . PRO A 1 137 ? 23.823 2.780 -10.140 1.00 47.75 137 PRO A O 1
ATOM 1037 N N . PRO A 1 138 ? 25.331 4.376 -9.614 1.00 45.28 138 PRO A N 1
ATOM 1038 C CA . PRO A 1 138 ? 25.093 4.249 -8.185 1.00 45.28 138 PRO A CA 1
ATOM 1039 C C . PRO A 1 138 ? 23.597 4.447 -7.953 1.00 45.28 138 PRO A C 1
ATOM 1041 O O . PRO A 1 138 ? 23.043 5.470 -8.345 1.00 45.28 138 PRO A O 1
ATOM 1044 N N . LYS A 1 139 ? 22.948 3.419 -7.393 1.00 49.16 139 LYS A N 1
ATOM 1045 C CA . LYS A 1 139 ? 21.552 3.449 -6.960 1.00 49.16 139 LYS A CA 1
ATOM 1046 C C . LYS A 1 139 ? 21.378 4.612 -5.984 1.00 49.16 139 LYS A C 1
ATOM 1048 O O . LYS A 1 139 ? 21.498 4.420 -4.778 1.00 49.16 139 LYS A O 1
ATOM 1053 N N . ALA A 1 140 ? 21.094 5.797 -6.498 1.00 52.25 140 ALA A N 1
ATOM 1054 C CA . ALA A 1 140 ? 20.313 6.769 -5.777 1.00 52.25 140 ALA A CA 1
ATOM 1055 C C . ALA A 1 140 ? 18.842 6.417 -6.037 1.00 52.25 140 ALA A C 1
ATOM 1057 O O . ALA A 1 140 ? 18.412 6.200 -7.166 1.00 52.25 140 ALA A O 1
ATOM 1058 N N . ASP A 1 141 ? 18.123 6.263 -4.936 1.00 54.72 141 ASP A N 1
ATOM 1059 C CA . ASP A 1 141 ? 16.672 6.381 -4.805 1.00 54.72 141 ASP A CA 1
ATOM 1060 C C . ASP A 1 141 ? 15.747 5.215 -5.145 1.00 54.72 141 ASP A C 1
ATOM 1062 O O . ASP A 1 141 ? 14.630 5.213 -4.630 1.00 54.72 141 ASP A O 1
ATOM 1066 N N . ILE A 1 142 ? 16.180 4.138 -5.812 1.00 56.31 142 ILE A N 1
ATOM 1067 C CA . ILE A 1 142 ? 15.351 2.910 -5.789 1.00 56.31 142 ILE A CA 1
ATOM 1068 C C . ILE A 1 142 ? 15.459 2.231 -4.420 1.00 56.31 142 ILE A C 1
ATOM 1070 O O . ILE A 1 142 ? 14.460 1.743 -3.909 1.00 56.31 142 ILE A O 1
ATOM 1074 N N . SER A 1 143 ? 16.638 2.226 -3.778 1.00 61.72 143 SER A N 1
ATOM 1075 C CA . SER A 1 143 ? 16.753 1.656 -2.428 1.00 61.72 143 SER A CA 1
ATOM 1076 C C . SER A 1 143 ? 16.108 2.554 -1.384 1.00 61.72 143 SER A C 1
ATOM 1078 O O . SER A 1 143 ? 15.423 2.029 -0.526 1.00 61.72 143 SER A O 1
ATOM 1080 N N . VAL A 1 144 ? 16.256 3.880 -1.461 1.00 64.12 144 VAL A N 1
ATOM 1081 C CA . VAL A 1 144 ? 15.680 4.787 -0.458 1.00 64.12 144 VAL A CA 1
ATOM 1082 C C . VAL A 1 144 ? 14.172 4.886 -0.624 1.00 64.12 144 VAL A C 1
ATOM 1084 O O . VAL A 1 144 ? 13.465 4.749 0.364 1.00 64.12 144 VAL A O 1
ATOM 1087 N N . GLY A 1 145 ? 13.662 5.021 -1.852 1.00 73.94 145 GLY A N 1
ATOM 1088 C CA . GLY A 1 145 ? 12.223 5.028 -2.115 1.00 73.94 145 GLY A CA 1
ATOM 1089 C C . GLY A 1 145 ? 11.557 3.690 -1.794 1.00 73.94 145 GLY A C 1
ATOM 1090 O O . GLY A 1 145 ? 10.463 3.671 -1.240 1.00 73.94 145 GLY A O 1
ATOM 1091 N N . LEU A 1 146 ? 12.223 2.561 -2.066 1.00 76.56 146 LEU A N 1
ATOM 1092 C CA . LEU A 1 146 ? 11.720 1.239 -1.687 1.00 76.56 146 LEU A CA 1
ATOM 1093 C C . LEU A 1 146 ? 11.844 0.989 -0.183 1.00 76.56 146 LEU A C 1
ATOM 1095 O O . LEU A 1 146 ? 10.928 0.426 0.390 1.00 76.56 146 LEU A O 1
ATOM 1099 N N . VAL A 1 147 ? 12.927 1.410 0.472 1.00 79.69 147 VAL A N 1
ATOM 1100 C CA . VAL A 1 147 ? 13.093 1.306 1.933 1.00 79.69 14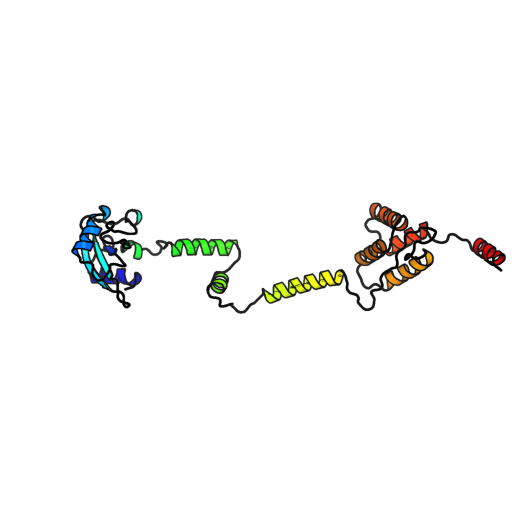7 VAL A CA 1
ATOM 1101 C C . VAL A 1 147 ? 12.122 2.236 2.655 1.00 79.69 147 VAL A C 1
ATOM 1103 O O . VAL A 1 147 ? 11.589 1.839 3.680 1.00 79.69 147 VAL A O 1
ATOM 1106 N N . ASP A 1 148 ? 11.816 3.413 2.112 1.00 82.44 148 ASP A N 1
ATOM 1107 C CA . ASP A 1 148 ? 10.782 4.325 2.613 1.00 82.44 148 ASP A CA 1
ATOM 1108 C C . ASP A 1 148 ? 9.377 3.771 2.354 1.00 82.44 148 ASP A C 1
ATOM 1110 O O . ASP A 1 148 ? 8.530 3.802 3.238 1.00 82.44 148 ASP A O 1
ATOM 1114 N N . ALA A 1 149 ? 9.115 3.181 1.186 1.00 81.38 149 ALA A N 1
ATOM 1115 C CA . ALA A 1 149 ? 7.844 2.519 0.901 1.00 81.38 149 ALA A CA 1
ATOM 1116 C C . ALA A 1 149 ? 7.644 1.262 1.760 1.00 81.38 149 ALA A C 1
ATOM 1118 O O . ALA A 1 149 ? 6.540 1.039 2.257 1.00 81.38 149 ALA A O 1
ATOM 1119 N N . ILE A 1 150 ? 8.701 0.470 1.970 1.00 82.94 150 ILE A N 1
ATOM 1120 C CA . ILE A 1 150 ? 8.735 -0.658 2.907 1.00 82.94 150 ILE A CA 1
ATOM 1121 C C . ILE A 1 150 ? 8.593 -0.132 4.331 1.00 82.94 150 ILE A C 1
ATOM 1123 O O . ILE A 1 150 ? 7.824 -0.713 5.075 1.00 82.94 150 ILE A O 1
ATOM 1127 N N . GLY A 1 151 ? 9.234 0.977 4.701 1.00 81.38 151 GLY A N 1
ATOM 1128 C CA . GLY A 1 151 ? 9.092 1.638 5.999 1.00 81.38 151 GLY A CA 1
ATOM 1129 C C . GLY A 1 151 ? 7.650 2.059 6.249 1.00 81.38 151 GLY A C 1
ATOM 1130 O O . GLY A 1 151 ? 7.041 1.609 7.204 1.00 81.38 151 GLY A O 1
ATOM 1131 N N . LYS A 1 152 ? 7.029 2.767 5.304 1.00 81.50 152 LYS A N 1
ATOM 1132 C CA . LYS A 1 152 ? 5.605 3.140 5.320 1.00 81.50 152 LYS A CA 1
ATOM 1133 C C . LYS A 1 152 ? 4.667 1.935 5.298 1.00 81.50 152 LYS A C 1
ATOM 1135 O O . LYS A 1 152 ? 3.540 2.019 5.788 1.00 81.50 152 LYS A O 1
ATOM 1140 N N . LEU A 1 153 ? 5.056 0.832 4.662 1.00 79.88 153 LEU A N 1
ATOM 1141 C CA . LEU A 1 153 ? 4.286 -0.412 4.664 1.00 79.88 153 LEU A CA 1
ATOM 1142 C C . LEU A 1 153 ? 4.428 -1.139 6.004 1.00 79.88 153 LEU A C 1
ATOM 1144 O O . LEU A 1 153 ? 3.428 -1.601 6.531 1.00 79.88 153 LEU A O 1
ATOM 1148 N N . VAL A 1 154 ? 5.630 -1.186 6.574 1.00 79.19 154 VAL A N 1
ATOM 1149 C CA . VAL A 1 154 ? 5.936 -1.721 7.903 1.00 79.19 154 VAL A CA 1
ATOM 1150 C C . VAL A 1 154 ? 5.253 -0.886 8.973 1.00 79.19 154 VAL A C 1
ATOM 1152 O O . VAL A 1 154 ? 4.650 -1.474 9.851 1.00 79.19 154 VAL A O 1
ATOM 1155 N N . ASP A 1 155 ? 5.226 0.440 8.872 1.00 73.88 155 ASP A N 1
ATOM 1156 C CA . ASP A 1 155 ? 4.495 1.330 9.780 1.00 73.88 155 ASP A CA 1
ATOM 1157 C C . ASP A 1 155 ? 2.984 1.099 9.679 1.00 73.88 155 ASP A C 1
ATOM 1159 O O . ASP A 1 155 ? 2.291 1.013 10.693 1.00 73.88 155 ASP A O 1
ATOM 1163 N N . ARG A 1 156 ? 2.460 0.907 8.460 1.00 67.94 156 ARG A N 1
ATOM 1164 C CA . ARG A 1 156 ? 1.057 0.511 8.249 1.00 67.94 156 ARG A CA 1
ATOM 1165 C C . ARG A 1 156 ? 0.755 -0.897 8.767 1.00 67.94 156 ARG A C 1
ATOM 1167 O O . ARG A 1 156 ? -0.318 -1.101 9.322 1.00 67.94 156 ARG A O 1
ATOM 1174 N N . CYS A 1 157 ? 1.675 -1.850 8.640 1.00 58.72 157 CYS A N 1
ATOM 1175 C CA . CYS A 1 157 ? 1.525 -3.209 9.168 1.00 58.72 157 CYS A CA 1
ATOM 1176 C C . CYS A 1 157 ? 1.710 -3.265 10.694 1.00 58.72 157 CYS A C 1
ATOM 1178 O O . CYS A 1 157 ? 0.976 -3.981 11.369 1.00 58.72 157 CYS A O 1
ATOM 1180 N N . ASN A 1 158 ? 2.595 -2.453 11.272 1.00 56.69 158 ASN A N 1
ATOM 1181 C CA . ASN A 1 158 ? 2.724 -2.253 12.716 1.00 56.69 158 ASN A CA 1
ATOM 1182 C C . ASN A 1 158 ? 1.502 -1.531 13.290 1.00 56.69 158 ASN A C 1
ATOM 1184 O O . ASN A 1 158 ? 1.163 -1.740 14.453 1.00 56.69 158 ASN A O 1
ATOM 1188 N N . HIS A 1 159 ? 0.779 -0.745 12.488 1.00 54.19 159 HIS A N 1
ATOM 1189 C CA . HIS A 1 159 ? -0.548 -0.258 12.867 1.00 54.19 159 HIS A CA 1
ATOM 1190 C C . HIS A 1 159 ? -1.588 -1.400 12.937 1.00 54.19 159 HIS A C 1
ATOM 1192 O O . HIS A 1 159 ? -2.603 -1.264 13.624 1.00 54.19 159 HIS A O 1
ATOM 1198 N N . VAL A 1 160 ? -1.345 -2.545 12.288 1.00 50.84 160 VAL A N 1
ATOM 1199 C CA . VAL A 1 160 ? -2.207 -3.736 12.374 1.00 50.84 160 VAL A CA 1
ATOM 1200 C C . VAL A 1 160 ? -1.776 -4.688 13.495 1.00 50.84 160 VAL A C 1
ATOM 1202 O O . VAL A 1 160 ? -2.623 -5.413 14.012 1.00 50.84 160 VAL A O 1
ATOM 1205 N N . SER A 1 161 ? -0.521 -4.698 13.955 1.00 53.06 161 SER A N 1
ATOM 1206 C CA . SER A 1 161 ? -0.096 -5.619 15.030 1.00 53.06 161 SER A CA 1
ATOM 1207 C C . SER A 1 161 ? 1.200 -5.192 15.733 1.00 53.06 161 SER A C 1
ATOM 1209 O O . SER A 1 161 ? 2.174 -5.935 15.737 1.00 53.06 161 SER A O 1
ATOM 1211 N N . SER A 1 162 ? 1.250 -4.008 16.345 1.00 44.38 162 SER A N 1
ATOM 1212 C CA . SER A 1 162 ? 2.302 -3.722 17.327 1.00 44.38 162 SER A CA 1
ATOM 1213 C C . SER A 1 162 ? 1.818 -4.127 18.715 1.00 44.38 162 SER A C 1
ATOM 1215 O O . SER A 1 162 ? 1.154 -3.356 19.416 1.00 44.38 162 SER A O 1
ATOM 1217 N N . ASP A 1 163 ? 2.158 -5.363 19.086 1.00 47.19 163 ASP A N 1
ATOM 1218 C CA . ASP A 1 163 ? 2.326 -5.808 20.470 1.00 47.19 163 ASP A CA 1
ATOM 1219 C C . ASP A 1 163 ? 3.471 -5.003 21.120 1.00 47.19 163 ASP A C 1
ATOM 1221 O O . ASP A 1 163 ? 4.549 -5.508 21.426 1.00 47.19 163 ASP A O 1
ATOM 1225 N N . GLY A 1 164 ? 3.264 -3.697 21.296 1.00 48.69 164 GLY A N 1
ATOM 1226 C CA . GLY A 1 164 ? 4.028 -2.918 22.260 1.00 48.69 164 GLY A CA 1
ATOM 1227 C C . GLY A 1 164 ? 3.633 -3.341 23.680 1.00 48.69 164 GLY A C 1
ATOM 1228 O O . GLY A 1 164 ? 2.569 -3.933 23.868 1.00 48.69 164 GLY A O 1
ATOM 1229 N N . PRO A 1 165 ? 4.409 -2.986 24.715 1.00 49.41 165 PRO A N 1
ATOM 1230 C CA . PRO A 1 165 ? 4.172 -3.406 26.104 1.00 49.41 165 PRO A CA 1
ATOM 1231 C C . PRO A 1 165 ? 2.836 -2.927 26.732 1.00 49.41 165 PRO A C 1
ATOM 1233 O O . PRO A 1 165 ? 2.605 -3.161 27.913 1.00 49.41 165 PRO A O 1
ATOM 1236 N N . GLY A 1 166 ? 1.945 -2.293 25.956 1.00 52.50 166 GLY A N 1
ATOM 1237 C CA . GLY A 1 166 ? 0.567 -1.932 26.316 1.00 52.50 166 GLY A CA 1
ATOM 1238 C C . GLY A 1 166 ? -0.524 -2.563 25.431 1.00 52.50 166 GLY A C 1
ATOM 1239 O O . GLY A 1 166 ? -1.685 -2.160 25.520 1.00 52.50 166 GLY A O 1
ATOM 1240 N N . TYR A 1 167 ? -0.204 -3.521 24.550 1.00 56.53 167 TYR A N 1
ATOM 1241 C CA . TYR A 1 167 ? -1.228 -4.292 23.841 1.00 56.53 167 TYR A CA 1
ATOM 1242 C C . TYR A 1 167 ? -1.702 -5.441 24.732 1.00 56.53 167 TYR A C 1
ATOM 1244 O O . TYR A 1 167 ? -1.056 -6.473 24.888 1.00 56.53 167 TYR A O 1
ATOM 1252 N N . ARG A 1 168 ? -2.874 -5.260 25.332 1.00 72.75 168 ARG A N 1
ATOM 1253 C CA . ARG A 1 168 ? -3.730 -6.375 25.737 1.00 72.75 168 ARG A CA 1
ATOM 1254 C C . ARG A 1 168 ? -4.913 -6.397 24.778 1.00 72.75 168 ARG A C 1
ATOM 1256 O O . ARG A 1 168 ? -5.374 -5.341 24.340 1.00 72.75 168 ARG A O 1
ATOM 1263 N N . LYS A 1 169 ? -5.386 -7.584 24.410 1.00 85.00 169 LYS A N 1
ATOM 1264 C CA . LYS A 1 169 ? -6.603 -7.754 23.608 1.00 85.00 169 LYS A CA 1
ATOM 1265 C C . LYS A 1 169 ? -7.796 -7.919 24.548 1.00 85.00 169 LYS A C 1
ATOM 1267 O O . LYS A 1 169 ? -7.700 -8.664 25.522 1.00 85.00 169 LYS A O 1
ATOM 1272 N N . LEU A 1 170 ? -8.905 -7.238 24.255 1.00 91.62 170 LEU A N 1
ATOM 1273 C CA . LEU A 1 170 ? -10.152 -7.442 24.992 1.00 91.62 170 LEU A CA 1
ATOM 1274 C C . LEU A 1 170 ? -10.686 -8.854 24.753 1.00 91.62 170 LEU A C 1
ATOM 1276 O O . LEU A 1 170 ? -10.623 -9.375 23.633 1.00 91.62 170 LEU A O 1
ATOM 1280 N N . ARG A 1 171 ? -11.221 -9.465 25.809 1.00 94.44 171 ARG A N 1
ATOM 1281 C CA . ARG A 1 171 ? -11.972 -10.716 25.697 1.00 94.44 171 ARG A CA 1
ATOM 1282 C C . ARG A 1 171 ? -13.289 -10.491 24.958 1.00 94.44 171 ARG A C 1
ATOM 1284 O O . ARG A 1 171 ? -13.725 -9.355 24.795 1.00 94.44 171 ARG A O 1
ATOM 1291 N N . LEU A 1 172 ? -13.891 -11.572 24.469 1.00 97.12 172 LEU A N 1
ATOM 1292 C CA . LEU A 1 172 ? -15.143 -11.493 23.724 1.00 97.12 172 LEU A CA 1
ATOM 1293 C C . LEU A 1 172 ? -16.335 -11.287 24.663 1.00 97.12 172 LEU A C 1
ATOM 1295 O O . LEU A 1 172 ? -16.349 -11.841 25.757 1.00 97.12 172 LEU A O 1
ATOM 1299 N N . PHE A 1 173 ? -17.332 -10.534 24.209 1.00 98.00 173 PHE A N 1
ATOM 1300 C CA . PHE A 1 173 ? -18.586 -10.318 24.927 1.00 98.00 173 PHE A CA 1
ATOM 1301 C C . PHE A 1 173 ? -19.762 -10.246 23.949 1.00 98.00 173 PHE A C 1
ATOM 1303 O O . PHE A 1 173 ? -19.762 -9.421 23.031 1.00 98.00 173 PHE A O 1
ATOM 1310 N N . SER A 1 174 ? -20.771 -11.101 24.133 1.00 97.38 174 SER A N 1
ATOM 1311 C CA . SER A 1 174 ? -21.993 -11.102 23.312 1.00 97.38 174 SER A CA 1
ATOM 1312 C C . SER A 1 174 ? -23.230 -10.507 23.983 1.00 97.38 174 SER A C 1
ATOM 1314 O O . SER A 1 174 ? -24.197 -10.181 23.292 1.00 97.38 174 SER A O 1
ATOM 1316 N N . GLY A 1 175 ? -23.234 -10.394 25.313 1.00 95.06 175 GLY A N 1
ATOM 1317 C CA . GLY A 1 175 ? -24.433 -10.053 26.082 1.00 95.06 175 GLY A CA 1
ATOM 1318 C C . GLY A 1 175 ? -25.461 -11.187 26.197 1.00 95.06 175 GLY A C 1
ATOM 1319 O O . GLY A 1 175 ? -26.605 -10.933 26.572 1.00 95.06 175 GLY A O 1
ATOM 1320 N N . LEU A 1 176 ? -25.092 -12.430 25.866 1.00 93.56 176 LEU A N 1
ATOM 1321 C CA . LEU A 1 176 ? -25.955 -13.606 26.020 1.00 93.56 176 LEU A CA 1
ATOM 1322 C C . LEU A 1 176 ? -25.843 -14.213 27.428 1.00 93.56 176 LEU A C 1
ATOM 1324 O O . LEU A 1 176 ? -24.772 -14.226 28.034 1.00 93.56 176 LEU A O 1
ATOM 1328 N N . ARG A 1 177 ? -26.957 -14.760 27.933 1.00 89.31 177 ARG A N 1
ATOM 1329 C CA . ARG A 1 177 ? -27.005 -15.569 29.161 1.00 89.31 177 ARG A CA 1
ATOM 1330 C C . ARG A 1 177 ? -27.660 -16.931 28.867 1.00 89.31 177 ARG A C 1
ATOM 1332 O O . ARG A 1 177 ? -28.760 -16.934 28.312 1.00 89.31 177 ARG A O 1
ATOM 1339 N N . PRO A 1 178 ? -27.039 -18.069 29.247 1.00 90.62 178 PRO A N 1
ATOM 1340 C CA . PRO A 1 178 ? -25.729 -18.193 29.905 1.00 90.62 178 PRO A CA 1
ATOM 1341 C C . PRO A 1 178 ? -24.566 -17.734 29.004 1.00 90.62 178 PRO A C 1
ATOM 1343 O O . PRO A 1 178 ? -24.701 -17.731 27.782 1.00 90.62 178 PRO A O 1
ATOM 1346 N N . VAL A 1 179 ? -23.446 -17.330 29.617 1.00 94.19 179 VAL A N 1
ATOM 1347 C CA . VAL A 1 179 ? -22.267 -16.815 28.898 1.00 94.19 179 VAL A CA 1
ATOM 1348 C C . VAL A 1 179 ? -21.674 -17.924 28.013 1.00 94.19 179 VAL A C 1
ATOM 1350 O O . VAL A 1 179 ? -21.388 -19.012 28.525 1.00 94.19 179 VAL A O 1
ATOM 1353 N N . PRO A 1 180 ? -21.496 -17.695 26.696 1.00 95.00 180 PRO A N 1
ATOM 1354 C CA . PRO A 1 180 ? -20.889 -18.679 25.808 1.00 95.00 180 PRO A CA 1
ATOM 1355 C C . PRO A 1 180 ? -19.438 -19.022 26.199 1.00 95.00 180 PRO A C 1
ATOM 1357 O O . PRO A 1 180 ? -18.709 -18.160 26.693 1.00 95.00 180 PRO A O 1
ATOM 1360 N N . PRO A 1 181 ? -18.961 -20.256 25.944 1.00 92.81 181 PRO A N 1
ATOM 1361 C CA . PRO A 1 181 ? -17.581 -20.631 26.238 1.00 92.81 181 PRO A CA 1
ATOM 1362 C C . PRO A 1 181 ? -16.562 -19.725 25.533 1.00 92.81 181 PRO A C 1
ATOM 1364 O O . PRO A 1 181 ? -16.592 -19.576 24.312 1.00 92.81 181 PRO A O 1
ATOM 1367 N N . GLY A 1 182 ? -15.620 -19.170 26.301 1.00 92.06 182 GLY A N 1
ATOM 1368 C CA . GLY A 1 182 ? -14.576 -18.277 25.784 1.00 92.06 182 GLY A CA 1
ATOM 1369 C C . GLY A 1 182 ? -14.978 -16.800 25.692 1.00 92.06 182 GLY A C 1
ATOM 1370 O O . GLY A 1 182 ? -14.173 -15.990 25.224 1.00 92.06 182 GLY A O 1
ATOM 1371 N N . GLU A 1 183 ? -16.181 -16.453 26.146 1.00 95.81 183 GLU A N 1
ATOM 1372 C CA . GLU A 1 183 ? -16.640 -15.078 26.346 1.00 95.81 183 GLU A CA 1
ATOM 1373 C C . GLU A 1 183 ? -16.662 -14.713 27.837 1.00 95.81 183 GLU A C 1
ATOM 1375 O O . GLU A 1 183 ? -16.650 -15.590 28.700 1.00 95.81 183 GLU A O 1
ATOM 1380 N N . GLU A 1 184 ? -16.684 -13.415 28.129 1.00 96.12 184 GLU A N 1
ATOM 1381 C CA . GLU A 1 184 ? -16.756 -12.869 29.488 1.00 96.12 184 GLU A CA 1
ATOM 1382 C C . GLU A 1 184 ? -18.171 -12.393 29.828 1.00 96.12 184 GLU A C 1
ATOM 1384 O O . GLU A 1 184 ? -18.973 -12.057 28.951 1.00 96.12 184 GLU A O 1
ATOM 1389 N N . GLU A 1 185 ? -18.469 -12.328 31.125 1.00 94.69 185 GLU A N 1
ATOM 1390 C CA . GLU A 1 185 ? -19.659 -11.637 31.620 1.00 94.69 185 GLU A CA 1
ATOM 1391 C C . GLU A 1 185 ? -19.514 -10.114 31.467 1.00 94.69 185 GLU A C 1
ATOM 1393 O O . GLU A 1 185 ? -18.404 -9.581 31.474 1.00 94.69 185 GLU A O 1
ATOM 1398 N N . TYR A 1 186 ? -20.649 -9.412 31.351 1.00 94.69 186 TYR A N 1
ATOM 1399 C CA . TYR A 1 186 ? -20.694 -7.963 31.162 1.00 94.69 186 TYR A CA 1
ATOM 1400 C C . TYR A 1 186 ? -19.829 -7.195 32.171 1.00 94.69 186 TYR A C 1
ATOM 1402 O O . TYR A 1 186 ? -18.970 -6.437 31.743 1.00 94.69 186 TYR A O 1
ATOM 1410 N N . GLU A 1 187 ? -20.012 -7.413 33.478 1.00 94.00 187 GLU A N 1
ATOM 1411 C CA . GLU A 1 187 ? -19.307 -6.657 34.528 1.00 94.00 187 GLU A CA 1
ATOM 1412 C C . GLU A 1 187 ? -17.777 -6.780 34.393 1.00 94.00 187 GLU A C 1
ATOM 1414 O O . GLU A 1 187 ? -17.060 -5.780 34.369 1.00 94.00 187 GLU A O 1
ATOM 1419 N N . VAL A 1 188 ? -17.282 -8.007 34.190 1.00 94.31 188 VAL A N 1
ATOM 1420 C CA . VAL A 1 188 ? -15.847 -8.296 34.023 1.00 94.31 188 VAL A CA 1
ATOM 1421 C C . VAL A 1 188 ? -15.306 -7.674 32.736 1.00 94.31 188 VAL A C 1
ATOM 1423 O O . VAL A 1 188 ? -14.243 -7.048 32.725 1.00 94.31 188 VAL A O 1
ATOM 1426 N N . TRP A 1 189 ? -16.037 -7.831 31.632 1.00 96.56 189 TRP A N 1
ATOM 1427 C CA . TRP A 1 189 ? -15.641 -7.273 30.344 1.00 96.56 189 TRP A CA 1
ATOM 1428 C C . TRP A 1 189 ? -15.629 -5.740 30.361 1.00 96.56 189 TRP A C 1
ATOM 1430 O O . TRP A 1 189 ? -14.718 -5.124 29.806 1.00 96.56 189 TRP A O 1
ATOM 1440 N N . MET A 1 190 ? -16.624 -5.127 31.001 1.00 96.50 190 MET A N 1
ATOM 1441 C CA . MET A 1 190 ? -16.800 -3.683 31.113 1.00 96.50 190 MET A CA 1
ATOM 1442 C C . MET A 1 190 ? -15.663 -3.062 31.926 1.00 96.50 190 MET A C 1
ATOM 1444 O O . MET A 1 190 ? -15.019 -2.121 31.456 1.00 96.50 190 MET A O 1
ATOM 1448 N N . GLU A 1 191 ? -15.337 -3.632 33.088 1.00 94.62 191 GLU A N 1
ATOM 1449 C CA . GLU A 1 191 ? -14.186 -3.209 33.895 1.00 94.62 191 GLU A CA 1
ATOM 1450 C C . GLU A 1 191 ? -12.886 -3.265 33.077 1.00 94.62 191 GLU A C 1
ATOM 1452 O O . GLU A 1 191 ? -12.147 -2.277 32.991 1.00 94.62 191 GLU A O 1
ATOM 1457 N N . GLN A 1 192 ? -12.657 -4.383 32.377 1.00 94.81 192 GLN A N 1
ATOM 1458 C CA . GLN A 1 192 ? -11.495 -4.548 31.507 1.00 94.81 192 GLN A CA 1
ATOM 1459 C C . GLN A 1 192 ? -11.467 -3.493 30.384 1.00 94.81 192 GLN A C 1
ATOM 1461 O O . GLN A 1 192 ? -10.427 -2.885 30.117 1.00 94.81 192 GLN A O 1
ATOM 1466 N N . ALA A 1 193 ? -12.595 -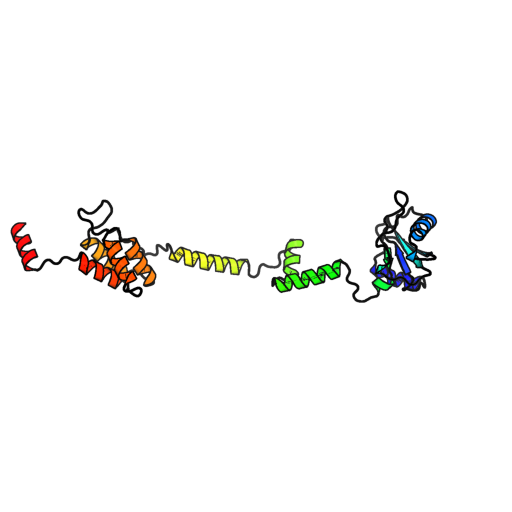3.256 29.713 1.00 95.31 193 ALA A N 1
ATOM 1467 C CA . ALA A 1 193 ? -12.698 -2.309 28.607 1.00 95.31 193 ALA A CA 1
ATOM 1468 C C . ALA A 1 193 ? -12.452 -0.863 29.048 1.00 95.31 193 ALA A C 1
ATOM 1470 O O . ALA A 1 193 ? -11.703 -0.144 28.378 1.00 95.31 193 ALA A O 1
ATOM 1471 N N . ALA A 1 194 ? -13.015 -0.447 30.183 1.00 94.62 194 ALA A N 1
ATOM 1472 C CA . ALA A 1 194 ? -12.812 0.887 30.740 1.00 94.62 194 ALA A CA 1
ATOM 1473 C C . ALA A 1 194 ? -11.337 1.140 31.080 1.00 94.62 194 ALA A C 1
ATOM 1475 O O . ALA A 1 194 ? -10.776 2.163 30.676 1.00 94.62 194 ALA A O 1
ATOM 1476 N N . GLN A 1 195 ? -10.685 0.181 31.746 1.00 92.38 195 GLN A N 1
ATOM 1477 C CA . GLN A 1 195 ? -9.256 0.261 32.043 1.00 92.38 195 GLN A CA 1
ATOM 1478 C C . GLN A 1 195 ? -8.434 0.389 30.753 1.00 92.38 195 GLN A C 1
ATOM 1480 O O . GLN A 1 195 ? -7.604 1.292 30.615 1.00 92.38 195 GLN A O 1
ATOM 1485 N N . MET A 1 196 ? -8.705 -0.462 29.765 1.00 91.44 196 MET A N 1
ATOM 1486 C CA . MET A 1 196 ? -7.912 -0.526 28.540 1.00 91.44 196 MET A CA 1
ATOM 1487 C C . MET A 1 196 ? -8.036 0.716 27.652 1.00 91.44 196 MET A C 1
ATOM 1489 O O . MET A 1 196 ? -7.045 1.108 27.034 1.00 91.44 196 MET A O 1
ATOM 1493 N N . ILE A 1 197 ? -9.193 1.388 27.613 1.00 92.00 197 ILE A N 1
ATOM 1494 C CA . ILE A 1 197 ? -9.326 2.674 26.902 1.00 92.00 197 ILE A CA 1
ATOM 1495 C C . ILE A 1 197 ? -8.328 3.710 27.435 1.00 92.00 197 ILE A C 1
ATOM 1497 O O . ILE A 1 197 ? -7.783 4.484 26.637 1.00 92.00 197 ILE A O 1
ATOM 1501 N N . SER A 1 198 ? -8.087 3.729 28.750 1.00 87.69 198 SER A N 1
ATOM 1502 C CA . SER A 1 198 ? -7.139 4.655 29.381 1.00 87.69 198 SER A CA 1
ATOM 1503 C C . SER A 1 198 ? -5.676 4.292 29.096 1.00 87.69 198 SER A C 1
ATOM 1505 O O . SER A 1 198 ? -4.848 5.178 28.893 1.00 87.69 198 SER A O 1
ATOM 1507 N N . GLU A 1 199 ? -5.367 2.996 29.016 1.00 88.25 199 GLU A N 1
ATOM 1508 C CA . GLU A 1 199 ? -4.002 2.491 28.833 1.00 88.25 199 GLU A CA 1
ATOM 1509 C C . GLU A 1 199 ? -3.545 2.525 27.368 1.00 88.25 199 GLU A C 1
ATOM 1511 O O . GLU A 1 199 ? -2.362 2.731 27.075 1.00 88.25 199 GLU A O 1
ATOM 1516 N N . TRP A 1 200 ? -4.469 2.341 26.422 1.00 88.00 200 TRP A N 1
ATOM 1517 C CA . TRP A 1 200 ? -4.158 2.345 24.998 1.00 88.00 200 TRP A CA 1
ATOM 1518 C C . TRP A 1 200 ? -3.673 3.719 24.514 1.00 88.00 200 TRP A C 1
ATOM 1520 O O . TRP A 1 200 ? -4.439 4.677 24.416 1.00 88.00 200 TRP A O 1
ATOM 1530 N N . GLN A 1 201 ? -2.415 3.766 24.071 1.00 86.38 201 GLN A N 1
ATOM 1531 C CA . GLN A 1 201 ? -1.757 4.945 23.485 1.00 86.38 201 GLN A CA 1
ATOM 1532 C C . GLN A 1 201 ? -2.036 5.123 21.975 1.00 86.38 201 GLN A C 1
ATOM 1534 O O . GLN A 1 201 ? -1.229 5.693 21.246 1.00 86.38 201 GLN A O 1
ATOM 1539 N N . CYS A 1 202 ? -3.150 4.584 21.469 1.00 85.50 202 CYS A N 1
ATOM 1540 C CA . CYS A 1 202 ? -3.514 4.637 20.049 1.00 85.50 202 CYS A CA 1
ATOM 1541 C C . CYS A 1 202 ? -4.624 5.661 19.759 1.00 85.50 202 CYS A C 1
ATOM 1543 O O . CYS A 1 202 ? -5.220 6.244 20.665 1.00 85.50 202 CYS A O 1
ATOM 1545 N N . THR A 1 203 ? -4.904 5.872 18.470 1.00 92.00 203 THR A N 1
ATOM 1546 C CA . THR A 1 203 ? -5.941 6.803 18.005 1.00 92.00 203 THR A CA 1
ATOM 1547 C C . THR A 1 203 ? -7.341 6.384 18.468 1.00 92.00 203 THR A C 1
ATOM 1549 O O . THR A 1 203 ? -7.626 5.195 18.619 1.00 92.00 203 THR A O 1
ATOM 1552 N N . GLU A 1 204 ? -8.261 7.344 18.608 1.00 93.69 204 GLU A N 1
ATOM 1553 C CA . GLU A 1 204 ? -9.671 7.053 18.929 1.00 93.69 204 GLU A CA 1
ATOM 1554 C C . GLU A 1 204 ? -10.304 6.061 17.942 1.00 93.69 204 GLU A C 1
ATOM 1556 O O . GLU A 1 204 ? -11.040 5.158 18.331 1.00 93.69 204 GLU A O 1
ATOM 1561 N N . ALA A 1 205 ? -9.976 6.166 16.650 1.00 92.94 205 ALA A N 1
ATOM 1562 C CA . ALA A 1 205 ? -10.429 5.205 15.647 1.00 92.94 205 ALA A CA 1
ATOM 1563 C C . ALA A 1 205 ? -9.972 3.769 15.963 1.00 92.94 205 ALA A C 1
ATOM 1565 O O . ALA A 1 205 ? -10.776 2.843 15.861 1.00 92.94 205 ALA A O 1
ATOM 1566 N N . ALA A 1 206 ? -8.724 3.588 16.403 1.00 92.44 206 ALA A N 1
ATOM 1567 C CA . ALA A 1 206 ? -8.208 2.284 16.802 1.00 92.44 206 ALA A CA 1
ATOM 1568 C C . ALA A 1 206 ? -8.873 1.765 18.088 1.00 92.44 206 ALA A C 1
ATOM 1570 O O . ALA A 1 206 ? -9.195 0.581 18.159 1.00 92.44 206 ALA A O 1
ATOM 1571 N N . LYS A 1 207 ? -9.141 2.626 19.080 1.00 94.00 207 LYS A N 1
ATOM 1572 C CA . LYS A 1 207 ? -9.871 2.233 20.303 1.00 94.00 207 LYS A CA 1
ATOM 1573 C C . LYS A 1 207 ? -11.292 1.765 19.985 1.00 94.00 207 LYS A C 1
ATOM 1575 O O . LYS A 1 207 ? -11.686 0.677 20.401 1.00 94.00 207 LYS A O 1
ATOM 1580 N N . ARG A 1 208 ? -12.026 2.530 19.168 1.00 95.62 208 ARG A N 1
ATOM 1581 C CA . ARG A 1 208 ? -13.371 2.166 18.681 1.00 95.62 208 ARG A CA 1
ATOM 1582 C C . ARG A 1 208 ? -13.371 0.825 17.963 1.00 95.62 208 ARG A C 1
ATOM 1584 O O . ARG A 1 208 ? -14.232 -0.010 18.224 1.00 95.62 208 ARG A O 1
ATOM 1591 N N . GLN A 1 209 ? -12.398 0.611 17.081 1.00 94.75 209 GLN A N 1
ATOM 1592 C CA . GLN A 1 209 ? -12.260 -0.641 16.346 1.00 94.75 209 GLN A CA 1
ATOM 1593 C C . GLN A 1 209 ? -12.014 -1.829 17.287 1.00 94.75 209 GLN A C 1
ATOM 1595 O O . GLN A 1 209 ? -12.693 -2.843 17.162 1.00 94.75 209 GLN A O 1
ATOM 1600 N N . ARG A 1 210 ? -11.120 -1.688 18.273 1.00 94.50 210 ARG A N 1
ATOM 1601 C CA . ARG A 1 210 ? -10.813 -2.749 19.249 1.00 94.50 210 ARG A CA 1
ATOM 1602 C C . ARG A 1 210 ? -12.012 -3.145 20.109 1.00 94.50 210 ARG A C 1
ATOM 1604 O O . ARG A 1 210 ? -12.174 -4.327 20.391 1.00 94.50 210 ARG A O 1
ATOM 1611 N N . ILE A 1 211 ? -12.851 -2.183 20.499 1.00 96.38 211 ILE A N 1
ATOM 1612 C CA . ILE A 1 211 ? -14.116 -2.469 21.195 1.00 96.38 211 ILE A CA 1
ATOM 1613 C C . ILE A 1 211 ? -15.059 -3.226 20.262 1.00 96.38 211 ILE A C 1
ATOM 1615 O O . ILE A 1 211 ? -15.579 -4.269 20.621 1.00 96.38 211 ILE A O 1
ATOM 1619 N N . VAL A 1 212 ? -15.252 -2.760 19.027 1.00 96.56 212 VAL A N 1
ATOM 1620 C CA . VAL A 1 212 ? -16.134 -3.451 18.070 1.00 96.56 212 VAL A CA 1
ATOM 1621 C C . VAL A 1 212 ? -15.664 -4.887 17.795 1.00 96.56 212 VAL A C 1
ATOM 1623 O O . VAL A 1 212 ? -16.486 -5.791 17.678 1.00 96.56 212 VAL A O 1
ATOM 1626 N N . GLU A 1 213 ? -14.354 -5.124 17.735 1.00 95.69 213 GLU A N 1
ATOM 1627 C CA . GLU A 1 213 ? -13.765 -6.451 17.518 1.00 95.69 213 GLU A CA 1
ATOM 1628 C C . GLU A 1 213 ? -13.962 -7.426 18.682 1.00 95.69 213 GLU A C 1
ATOM 1630 O O . GLU A 1 213 ? -13.945 -8.643 18.452 1.00 95.69 213 GLU A O 1
ATOM 1635 N N . SER A 1 214 ? -14.163 -6.934 19.906 1.00 97.00 214 SER A N 1
ATOM 1636 C CA . SER A 1 214 ? -14.461 -7.773 21.068 1.00 97.00 214 SER A CA 1
ATOM 1637 C C . SER A 1 214 ? -15.951 -8.073 21.237 1.00 97.00 214 SER A C 1
ATOM 1639 O O . SER A 1 214 ? -16.302 -9.035 21.915 1.00 97.00 214 SER A O 1
ATOM 1641 N N . LEU A 1 215 ? -16.837 -7.334 20.570 1.00 97.94 215 LEU A N 1
ATOM 1642 C CA . LEU A 1 215 ? -18.283 -7.520 20.693 1.00 97.94 215 LEU A CA 1
ATOM 1643 C C . LEU A 1 215 ? -18.833 -8.576 19.730 1.00 97.94 215 LEU A C 1
ATOM 1645 O O . LEU A 1 215 ? -18.434 -8.669 18.566 1.00 97.94 215 LEU A O 1
ATOM 1649 N N . ARG A 1 216 ? -19.806 -9.360 20.188 1.00 97.69 216 ARG A N 1
ATOM 1650 C CA . ARG A 1 216 ? -20.561 -10.341 19.392 1.00 97.69 216 ARG A CA 1
ATOM 1651 C C . ARG A 1 216 ? -22.063 -10.156 19.605 1.00 97.69 216 ARG A C 1
ATOM 1653 O O . ARG A 1 216 ? -22.478 -9.424 20.496 1.00 97.69 216 ARG A O 1
ATOM 1660 N N . GLY A 1 217 ? -22.866 -10.812 18.766 1.00 96.81 217 GLY A N 1
ATOM 1661 C CA . GLY A 1 217 ? -24.315 -10.927 18.953 1.00 96.81 217 GLY A CA 1
ATOM 1662 C C . GLY A 1 217 ? -25.027 -9.599 19.279 1.00 96.81 217 GLY A C 1
ATOM 1663 O O . GLY A 1 217 ? -24.683 -8.571 18.688 1.00 96.81 217 GLY A O 1
ATOM 1664 N N . PRO A 1 218 ? -25.980 -9.608 20.233 1.00 97.31 218 PRO A N 1
ATOM 1665 C CA . PRO A 1 218 ? -26.744 -8.421 20.620 1.00 97.31 218 PRO A CA 1
ATOM 1666 C C . PRO A 1 218 ? -25.886 -7.221 21.056 1.00 97.31 218 PRO A C 1
ATOM 1668 O O . PRO A 1 218 ? -26.204 -6.082 20.710 1.00 97.31 218 PRO A O 1
ATOM 1671 N N . ALA A 1 219 ? -24.764 -7.452 21.745 1.00 97.81 219 ALA A N 1
ATOM 1672 C CA . ALA A 1 219 ? -23.873 -6.371 22.166 1.00 97.81 219 ALA A CA 1
ATOM 1673 C C . ALA A 1 219 ? -23.223 -5.648 20.969 1.00 97.81 219 ALA A C 1
ATOM 1675 O O . ALA A 1 219 ? -23.139 -4.417 20.940 1.00 97.81 219 ALA A O 1
ATOM 1676 N N . ALA A 1 220 ? -22.818 -6.394 19.935 1.00 97.88 220 ALA A N 1
ATOM 1677 C CA . ALA A 1 220 ? -22.305 -5.805 18.696 1.00 97.88 220 ALA A CA 1
ATOM 1678 C C . ALA A 1 220 ? -23.386 -5.022 17.934 1.00 97.88 220 ALA A C 1
ATOM 1680 O O . ALA A 1 220 ? -23.085 -4.000 17.310 1.00 97.88 220 ALA A O 1
ATOM 1681 N N . ASP A 1 221 ? -24.636 -5.487 17.984 1.00 98.25 221 ASP A N 1
ATOM 1682 C CA . ASP A 1 221 ? -25.766 -4.836 17.322 1.00 98.25 221 ASP A CA 1
ATOM 1683 C C . ASP A 1 221 ? -26.055 -3.459 17.928 1.00 98.25 221 ASP A C 1
ATOM 1685 O O . ASP A 1 221 ? -26.184 -2.492 17.176 1.00 98.25 221 ASP A O 1
ATOM 1689 N N . ILE A 1 222 ? -26.050 -3.332 19.259 1.00 98.06 222 ILE A N 1
ATOM 1690 C CA . ILE A 1 222 ? -26.234 -2.052 19.969 1.00 98.06 222 ILE A CA 1
ATOM 1691 C C . ILE A 1 222 ? -25.217 -1.007 19.494 1.00 98.06 222 ILE A C 1
ATOM 1693 O O . ILE A 1 222 ? -25.589 0.097 19.087 1.00 98.06 222 ILE A O 1
ATOM 1697 N N . VAL A 1 223 ? -23.930 -1.366 19.471 1.00 98.06 223 VAL A N 1
ATOM 1698 C CA . VAL A 1 223 ? -22.874 -0.454 19.007 1.00 98.06 223 VAL A CA 1
ATOM 1699 C C . VAL A 1 223 ? -23.015 -0.152 17.514 1.00 98.06 223 VAL A C 1
ATOM 1701 O O . VAL A 1 223 ? -22.775 0.979 17.088 1.00 98.06 223 VAL A O 1
ATOM 1704 N N . ARG A 1 224 ? -23.452 -1.116 16.691 1.00 97.50 224 ARG A N 1
ATOM 1705 C CA . ARG A 1 224 ? -23.726 -0.869 15.267 1.00 97.50 224 ARG A CA 1
ATOM 1706 C C . ARG A 1 224 ? -24.851 0.148 15.078 1.00 97.50 224 ARG A C 1
ATOM 1708 O O . ARG A 1 224 ? -24.691 1.047 14.256 1.00 97.50 224 ARG A O 1
ATOM 1715 N N . PHE A 1 225 ? -25.943 0.047 15.833 1.00 97.25 225 PHE A N 1
ATOM 1716 C CA . PHE A 1 225 ? -27.035 1.023 15.780 1.00 97.25 225 PHE A CA 1
ATOM 1717 C C . PHE A 1 225 ? -26.576 2.414 16.221 1.00 97.25 225 PHE A C 1
ATOM 1719 O O . PHE A 1 225 ? -26.868 3.391 15.532 1.00 97.25 225 PHE A O 1
ATOM 1726 N N . LEU A 1 226 ? -25.779 2.510 17.292 1.00 97.19 226 LEU A N 1
ATOM 1727 C CA . LEU A 1 226 ? -25.181 3.781 17.708 1.00 97.19 226 LEU A CA 1
ATOM 1728 C C . LEU A 1 226 ? -24.323 4.391 16.593 1.00 97.19 226 LEU A C 1
ATOM 1730 O O . LEU A 1 226 ? -24.441 5.580 16.324 1.00 97.19 226 LEU A O 1
ATOM 1734 N N . LYS A 1 227 ? -23.505 3.590 15.900 1.00 96.00 227 LYS A N 1
ATOM 1735 C CA . LYS A 1 227 ? -22.667 4.064 14.784 1.00 96.00 227 LYS A CA 1
ATOM 1736 C C . LYS A 1 227 ? -23.473 4.607 13.608 1.00 96.00 227 LYS A C 1
ATOM 1738 O O . LYS A 1 227 ? -23.014 5.540 12.957 1.00 96.00 227 LYS A O 1
ATOM 1743 N N . VAL A 1 228 ? -24.635 4.018 13.320 1.00 96.88 228 VAL A N 1
ATOM 1744 C CA . VAL A 1 228 ? -25.537 4.501 12.262 1.00 96.88 228 VAL A CA 1
ATOM 1745 C C . VAL A 1 228 ? -26.139 5.852 12.650 1.00 96.88 228 VAL A C 1
ATOM 1747 O O . VAL A 1 228 ? -26.173 6.758 11.822 1.00 96.88 228 VAL A O 1
ATOM 1750 N N . SER A 1 229 ? -26.561 6.008 13.905 1.00 96.62 229 SER A N 1
ATOM 1751 C CA . SER A 1 229 ? -27.178 7.246 14.400 1.00 96.62 229 SER A CA 1
ATOM 1752 C C . SER A 1 229 ? -26.163 8.360 14.695 1.00 96.62 229 SER A C 1
ATOM 1754 O O . SER A 1 229 ? -26.472 9.536 14.529 1.00 96.62 229 SER A O 1
ATOM 1756 N N . ASN A 1 230 ? -24.952 8.005 15.128 1.00 96.12 230 ASN A N 1
ATOM 1757 C CA . ASN A 1 230 ? -23.863 8.918 15.475 1.00 96.12 230 ASN A CA 1
ATOM 1758 C C . ASN A 1 230 ? -22.502 8.345 15.015 1.00 96.12 230 ASN A C 1
ATOM 1760 O O . ASN A 1 230 ? -21.802 7.678 15.785 1.00 96.12 230 ASN A O 1
ATOM 1764 N N . PRO A 1 231 ? -22.075 8.631 13.770 1.00 94.44 231 PRO A N 1
ATOM 1765 C CA . PRO A 1 231 ? -20.790 8.159 13.239 1.00 94.44 231 PRO A CA 1
ATOM 1766 C C . PRO A 1 231 ? -19.555 8.717 13.971 1.00 94.44 231 PRO A C 1
ATOM 1768 O O . PRO A 1 231 ? -18.472 8.119 13.931 1.00 94.44 231 PRO A O 1
ATOM 1771 N N . SER A 1 232 ? -19.706 9.863 14.642 1.00 94.25 232 SER A N 1
ATOM 1772 C CA . SER A 1 232 ? -18.665 10.513 15.446 1.00 94.25 232 SER A CA 1
ATOM 1773 C C . SER A 1 232 ? -18.552 9.975 16.871 1.00 94.25 232 SER A C 1
ATOM 1775 O O . SER A 1 232 ? -17.660 10.419 17.588 1.00 94.25 232 SER A O 1
ATOM 1777 N N . ALA A 1 233 ? -19.392 9.011 17.265 1.00 96.81 233 ALA A N 1
ATOM 1778 C CA . ALA A 1 233 ? -19.340 8.426 18.597 1.00 96.81 233 ALA A CA 1
ATOM 1779 C C . ALA A 1 233 ? -17.937 7.875 18.918 1.00 96.81 233 ALA A C 1
ATOM 1781 O O . ALA A 1 233 ? -17.303 7.216 18.080 1.00 96.81 233 ALA A O 1
ATOM 1782 N N . THR A 1 234 ? -17.472 8.182 20.124 1.00 97.62 234 THR A N 1
ATOM 1783 C CA . THR A 1 234 ? -16.176 7.850 20.727 1.00 97.62 234 THR A CA 1
ATOM 1784 C C . THR A 1 234 ? -16.162 6.438 21.309 1.00 97.62 234 THR A C 1
ATOM 1786 O O . THR A 1 234 ? -17.203 5.800 21.482 1.00 97.62 234 THR A O 1
ATOM 1789 N N . ALA A 1 235 ? -14.971 5.931 21.638 1.00 96.94 235 ALA A N 1
ATOM 1790 C CA . ALA A 1 235 ? -14.833 4.633 22.300 1.00 96.94 235 ALA A CA 1
ATOM 1791 C C . ALA A 1 235 ? -15.567 4.585 23.658 1.00 96.94 235 ALA A C 1
ATOM 1793 O O . ALA A 1 235 ? -16.211 3.588 23.976 1.00 96.94 235 ALA A O 1
ATOM 1794 N N . SER A 1 236 ? -15.534 5.678 24.423 1.00 96.94 236 SER A N 1
ATOM 1795 C CA . SER A 1 236 ? -16.234 5.788 25.709 1.00 96.94 236 SER A CA 1
ATOM 1796 C C . SER A 1 236 ? -17.758 5.807 25.555 1.00 96.94 236 SER A C 1
ATOM 1798 O O . SER A 1 236 ? -18.463 5.213 26.366 1.00 96.94 236 SER A O 1
ATOM 1800 N N . GLU A 1 237 ? -18.285 6.428 24.497 1.00 97.69 237 GLU A N 1
ATOM 1801 C CA . GLU A 1 237 ? -19.727 6.399 24.205 1.00 97.69 237 GLU A CA 1
ATOM 1802 C C . GLU A 1 237 ? -20.212 4.991 23.823 1.00 97.69 237 GLU A C 1
ATOM 1804 O O . GLU A 1 237 ? -21.347 4.636 24.136 1.00 97.69 237 GLU A O 1
ATOM 1809 N N . TYR A 1 238 ? -19.357 4.152 23.218 1.00 98.00 238 TYR A N 1
ATOM 1810 C CA . TYR A 1 238 ? -19.687 2.736 22.995 1.00 98.00 238 TYR A CA 1
ATOM 1811 C C . TYR A 1 238 ? -19.850 1.982 24.316 1.00 98.00 238 TYR A C 1
ATOM 1813 O O . TYR A 1 238 ? -20.756 1.163 24.440 1.00 98.00 238 TYR A O 1
ATOM 1821 N N . LEU A 1 239 ? -19.002 2.264 25.307 1.00 97.38 239 LEU A N 1
ATOM 1822 C CA . LEU A 1 239 ? -19.141 1.664 26.633 1.00 97.38 239 LEU A CA 1
ATOM 1823 C C . LEU A 1 239 ? -20.391 2.178 27.351 1.00 97.38 239 LEU A C 1
ATOM 1825 O O . LEU A 1 239 ? -21.141 1.384 27.901 1.00 97.38 239 LEU A O 1
ATOM 1829 N N . SER A 1 240 ? -20.679 3.479 27.266 1.00 97.12 240 SER A N 1
ATOM 1830 C CA . SER A 1 240 ? -21.870 4.073 27.889 1.00 97.12 240 SER A CA 1
ATOM 1831 C C . SER A 1 240 ? -23.186 3.492 27.354 1.00 97.12 240 SER A C 1
ATOM 1833 O O . SER A 1 240 ? -24.111 3.244 28.130 1.00 97.12 240 SER A O 1
ATOM 1835 N N . VAL A 1 241 ? -23.287 3.231 26.044 1.00 97.50 241 VAL A N 1
ATOM 1836 C CA . VAL A 1 241 ? -24.503 2.613 25.485 1.00 97.50 241 VAL A CA 1
ATOM 1837 C C . VAL A 1 241 ? -24.639 1.143 25.889 1.00 97.50 241 VAL A C 1
ATOM 1839 O O . VAL A 1 241 ? -25.754 0.671 26.100 1.00 97.50 241 VAL A O 1
ATOM 1842 N N . LEU A 1 242 ? -23.520 0.424 26.033 1.00 97.38 242 LEU A N 1
ATOM 1843 C CA . LEU A 1 242 ? -23.525 -0.949 26.539 1.00 97.38 242 LEU A CA 1
ATOM 1844 C C . LEU A 1 242 ? -23.912 -0.991 28.018 1.00 97.38 242 LEU A C 1
ATOM 1846 O O . LEU A 1 242 ? -24.688 -1.859 28.402 1.00 97.38 242 LEU A O 1
ATOM 1850 N N . ASP A 1 243 ? -23.465 -0.018 28.808 1.00 95.75 243 ASP A N 1
ATOM 1851 C CA . ASP A 1 243 ? -23.840 0.128 30.215 1.00 95.75 243 ASP A CA 1
ATOM 1852 C C . ASP A 1 243 ? -25.316 0.432 30.411 1.00 95.75 243 ASP A C 1
ATOM 1854 O O . ASP A 1 243 ? -25.974 -0.161 31.258 1.00 95.75 243 ASP A O 1
ATOM 1858 N N . THR A 1 244 ? -25.895 1.229 29.520 1.00 94.44 244 THR A N 1
ATOM 1859 C CA . THR A 1 244 ? -27.346 1.447 29.516 1.00 94.44 244 THR A CA 1
ATOM 1860 C C . THR A 1 244 ? -28.130 0.152 29.248 1.00 94.44 244 THR A C 1
ATOM 1862 O O . THR A 1 244 ? -29.260 0.010 29.712 1.00 94.44 244 THR A O 1
ATOM 1865 N N . ALA A 1 245 ? -27.563 -0.788 28.484 1.00 93.88 245 ALA A N 1
ATOM 1866 C CA . ALA A 1 245 ? -28.244 -2.015 28.071 1.00 93.88 245 ALA A CA 1
ATOM 1867 C C . ALA A 1 245 ? -28.006 -3.213 29.007 1.00 93.88 245 ALA A C 1
ATOM 1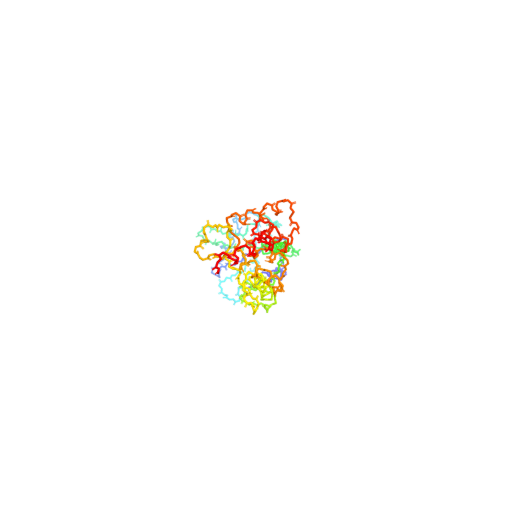869 O O . ALA A 1 245 ? -28.910 -4.026 29.195 1.00 93.88 245 ALA A O 1
ATOM 1870 N N . TYR A 1 246 ? -26.797 -3.343 29.553 1.00 94.06 246 TYR A N 1
ATOM 1871 C CA . TYR A 1 246 ? -26.352 -4.510 30.324 1.00 94.06 246 TYR A CA 1
ATOM 1872 C C . TYR A 1 246 ? -25.926 -4.184 31.754 1.00 94.06 246 TYR A C 1
ATOM 1874 O O . TYR A 1 246 ? -25.750 -5.115 32.542 1.00 94.06 246 TYR A O 1
ATOM 1882 N N . GLY A 1 247 ? -25.771 -2.901 32.083 1.00 89.19 247 GLY A N 1
ATOM 1883 C CA . GLY A 1 247 ? -25.426 -2.439 33.417 1.00 89.19 247 GLY A CA 1
ATOM 1884 C C . GLY A 1 247 ? -26.416 -2.922 34.465 1.00 89.19 247 GLY A C 1
ATOM 1885 O O . GLY A 1 247 ? -27.624 -3.039 34.231 1.00 89.19 247 GLY A O 1
ATOM 1886 N N . THR A 1 248 ? -25.889 -3.219 35.647 1.00 80.56 248 THR A N 1
ATOM 1887 C CA . THR A 1 248 ? -26.700 -3.640 36.781 1.00 80.56 248 THR A CA 1
ATOM 1888 C C . THR A 1 248 ? -27.619 -2.494 37.218 1.00 80.56 248 THR A C 1
ATOM 1890 O O . THR A 1 248 ? -27.169 -1.461 37.704 1.00 80.56 248 THR A O 1
ATOM 1893 N N . THR A 1 249 ? -28.935 -2.684 37.093 1.00 69.75 249 THR A N 1
ATOM 1894 C CA . THR A 1 249 ? -29.950 -1.726 37.572 1.00 69.75 249 THR A CA 1
ATOM 1895 C C . THR A 1 249 ? -30.347 -1.954 39.033 1.00 69.75 249 THR A C 1
ATOM 1897 O O . THR A 1 249 ? -31.328 -1.376 39.499 1.00 69.75 249 THR A O 1
ATOM 1900 N N . GLU A 1 250 ? -29.663 -2.853 39.744 1.00 71.69 250 GLU A N 1
ATOM 1901 C CA . GLU A 1 250 ? -30.032 -3.223 41.109 1.00 71.69 250 GLU A CA 1
ATOM 1902 C C . GLU A 1 250 ? -29.837 -2.051 42.062 1.00 71.69 250 GLU A C 1
ATOM 1904 O O . GLU A 1 250 ? -28.749 -1.489 42.199 1.00 71.69 250 GLU A O 1
ATOM 1909 N N . SER A 1 251 ? -30.917 -1.685 42.745 1.00 70.25 251 SER A N 1
ATOM 1910 C CA . SER A 1 251 ? -30.872 -0.638 43.750 1.00 70.25 251 SER A CA 1
ATOM 1911 C C . SER A 1 251 ? -30.233 -1.170 45.039 1.00 70.25 251 SER A C 1
ATOM 1913 O O . SER A 1 251 ? -30.251 -2.370 45.319 1.00 70.25 251 SER A O 1
ATOM 1915 N N . GLY A 1 252 ? -29.678 -0.284 45.873 1.00 77.25 252 GLY A N 1
ATOM 1916 C CA . GLY A 1 252 ? -29.127 -0.668 47.183 1.00 77.25 252 GLY A CA 1
ATOM 1917 C C . GLY A 1 252 ? -30.064 -1.558 48.031 1.00 77.25 252 GLY A C 1
ATOM 1918 O O . GLY A 1 252 ? -29.588 -2.525 48.630 1.00 77.25 252 GLY A O 1
ATOM 1919 N N . PRO A 1 253 ? -31.387 -1.296 48.068 1.00 81.81 253 PRO A N 1
ATOM 1920 C CA . PRO A 1 253 ? -32.368 -2.198 48.674 1.00 81.81 253 PRO A CA 1
ATOM 1921 C C . PRO A 1 253 ? -32.421 -3.609 48.067 1.00 81.81 253 PRO A C 1
ATOM 1923 O O . PRO A 1 253 ? -32.514 -4.571 48.828 1.00 81.81 253 PRO A O 1
ATOM 1926 N N . ASP A 1 254 ? -32.322 -3.750 46.744 1.00 81.81 254 ASP A N 1
ATOM 1927 C CA . ASP A 1 254 ? -32.356 -5.052 46.054 1.00 81.81 254 ASP A CA 1
ATOM 1928 C C . ASP A 1 254 ? -31.108 -5.880 46.384 1.00 81.81 254 ASP A C 1
ATOM 1930 O O . ASP A 1 254 ? -31.197 -7.060 46.736 1.00 81.81 254 ASP A O 1
ATOM 1934 N N . LEU A 1 255 ? -29.943 -5.225 46.381 1.00 82.25 255 LEU A N 1
ATOM 1935 C CA . LEU A 1 255 ? -28.668 -5.810 46.805 1.00 82.25 255 LEU A CA 1
ATOM 1936 C C . LEU A 1 255 ? -28.712 -6.252 48.276 1.00 82.25 255 LEU A C 1
ATOM 1938 O O . LEU A 1 255 ? -28.285 -7.358 48.611 1.00 82.25 255 LEU A O 1
ATOM 1942 N N . MET A 1 256 ? -29.278 -5.423 49.159 1.00 83.00 256 MET A N 1
ATOM 1943 C CA . MET A 1 256 ? -29.460 -5.755 50.576 1.00 83.00 256 MET A CA 1
ATOM 1944 C C . MET A 1 256 ? -30.423 -6.935 50.770 1.00 83.00 256 MET A C 1
ATOM 1946 O O . MET A 1 256 ? -30.172 -7.799 51.613 1.00 83.00 256 MET A O 1
ATOM 1950 N N . ALA A 1 257 ? -31.510 -7.000 49.999 1.00 83.56 257 ALA A N 1
ATOM 1951 C CA . ALA A 1 257 ? -32.454 -8.113 50.043 1.00 83.56 257 ALA A CA 1
ATOM 1952 C C . ALA A 1 257 ? -31.794 -9.427 49.599 1.00 83.56 257 ALA A C 1
ATOM 1954 O O . ALA A 1 257 ? -31.923 -10.436 50.291 1.00 83.56 257 ALA A O 1
ATOM 1955 N N . LYS A 1 258 ? -31.012 -9.412 48.511 1.00 82.94 258 LYS A N 1
ATOM 1956 C CA . LYS A 1 258 ? -30.223 -10.575 48.073 1.00 82.94 258 LYS A CA 1
ATOM 1957 C C . LYS A 1 258 ? -29.198 -11.013 49.115 1.00 82.94 258 LYS A C 1
ATOM 1959 O O . LYS A 1 258 ? -29.111 -12.206 49.401 1.00 82.94 258 LYS A O 1
ATOM 1964 N N . PHE A 1 259 ? -28.459 -10.077 49.717 1.00 86.50 259 PHE A N 1
ATOM 1965 C CA . PHE A 1 259 ? -27.464 -10.396 50.747 1.00 86.50 259 PHE A CA 1
ATOM 1966 C C . PHE A 1 259 ? -28.098 -11.137 51.932 1.00 86.50 259 PHE A C 1
ATOM 1968 O O . PHE A 1 259 ? -27.603 -12.184 52.339 1.00 86.50 259 PHE A O 1
ATOM 1975 N N . ARG A 1 260 ? -29.248 -10.650 52.418 1.00 87.81 260 ARG A N 1
ATOM 1976 C CA . ARG A 1 260 ? -30.013 -11.259 53.525 1.00 87.81 260 ARG A CA 1
ATOM 1977 C C . ARG A 1 260 ? -30.671 -12.600 53.196 1.00 87.81 260 ARG A C 1
ATOM 1979 O O . ARG A 1 260 ? -31.188 -13.246 54.097 1.00 87.81 260 ARG A O 1
ATOM 1986 N N . HIS A 1 261 ? -30.751 -12.965 51.920 1.00 77.00 261 HIS A N 1
ATOM 1987 C CA . HIS A 1 261 ? -31.309 -14.244 51.477 1.00 77.00 261 HIS A CA 1
ATOM 1988 C C . HIS A 1 261 ? -30.235 -15.247 51.044 1.00 77.00 261 HIS A C 1
ATOM 1990 O O . HIS A 1 261 ? -30.555 -16.409 50.806 1.00 77.00 261 HIS A O 1
ATOM 1996 N N . THR A 1 262 ? -28.978 -14.810 50.943 1.00 78.62 262 THR A N 1
ATOM 1997 C CA . THR A 1 262 ? -27.831 -15.658 50.577 1.00 78.62 262 THR A CA 1
ATOM 1998 C C . THR A 1 262 ? -27.045 -16.127 51.812 1.00 78.62 262 THR A C 1
ATOM 2000 O O . THR A 1 262 ? -26.326 -17.122 51.732 1.00 78.62 262 THR A O 1
ATOM 2003 N N . TYR A 1 263 ? -27.218 -15.453 52.954 1.00 51.41 263 TYR A N 1
ATOM 2004 C CA . TYR A 1 263 ? -26.672 -15.784 54.276 1.00 51.41 263 TYR A CA 1
ATOM 2005 C C . TYR A 1 263 ? -27.796 -15.835 55.312 1.00 51.41 263 TYR A C 1
ATOM 2007 O O . TYR A 1 263 ? -27.626 -16.564 56.315 1.00 51.41 263 TYR A O 1
#

Secondary structure (DSSP, 8-state):
--GGGHHHHHHHTT--GGGEEEEEEEETT--HHHHHHHHHT-GGG-SEEEEEEEE-TTSSEEEEEEEESSPPPGGGS-SEEEETTTEEEEEEEETGGGTSTT---HHHHHHHHHHHHHHHTT--HHHHHHHHH--PPP--SHHHHHHHHHHHHHHHHHHHH---TT--PPPBB---SSPPTTB--HHHHHHHHHHHHHH--S-HHHHHHHHHHHB-HHHHHHHHHHHHH-TT--HHHHHHHHHHHHS----HHHHHHHHHHH-

Radius of gyration: 44.48 Å; chains: 1; bounding box: 74×39×121 Å

Sequence (263 aa):
MDLSQVVVWSREESVNLSHAIVVSNVPLDVSNETVGKVLDTVKVFGRTKIRGRRGYVTGRTLFVLVETSTDLDPDTVPPEIGVENEAGPWPVHVVASLLAPGAPSEGDAFQLKLMTLLQEEGKSMEEVKAIVMGSTPPKADISVGLVDAIGKLVDRCNHVSSDGPGYRKLRLFSGLRPVPPGEEEYEVWMEQAAQMISEWQCTEAAKRQRIVESLRGPAADIVRFLKVSNPSATASEYLSVLDTAYGTTESGPDLMAKFRHTY

Foldseek 3Di:
DDLLCVLVVCVVLVADLQQKKKWWFFFPPDDPVQVLVQVVVQPQQPDKDWRDWDDDPVDTIIITMIGGPDGDDPVRDDQFIDDPPRGDRIGMDRRNCVPPPDPQDVVNVVVVVVVVVCVVVVHDPVVVCCVVVVPDDPDDPPCVVVVVVVVVVVVVVCVVDPPDVLDDAQWADELDPPGDPRHDAPVVSLVVLVVSVVSDPDDQVVNLVSVLVRYDHPLNVQLVVVCVVPVPDTSVNSSVSSCVVRNDPQDPVNVVVVVVVVD